Protein AF-A0A963KYI5-F1 (afdb_monomer_lite)

pLDDT: mean 93.57, std 5.9, range [53.78, 98.75]

Foldseek 3Di:
DPDLFAQWDKFKDADPDPVAPQKMKMKIWGFLVCVVQPPPDPLLVQLVVVQFWDDDLVDIRWSGDCCVRRPQRGQDAPDKHWTWMKIFMAHNLLDTDDIAIDTDIDHHHADADLVQLLCVVVVNHPRDPCVGRVRLLVSLVSLVSVLVVLQFADFDAFDWRFDADPVRHTPDIGTDDDGSSNSSVVSVQQSSQLVLQCVCVVVVHQAFFFAWDFFDLVLLVVLCVVCVVVVHHDDSDDDANNSNVVSLVPDPDVVVSNVSSVSVVVRTGDTDTDSDQPAHRRSSGRTGFRQRGVRTGVSNSVSSVSSD

Secondary structure (DSSP, 8-state):
-------EEEEEEE---TTSTT-EEEEEEEE-HHHHS-TTSHHHHHHHHH-B-EE-SS-EE-SS-HIIIIIISS--BTSEEEEEEEEEEE-TT--EEEEEEEEEEEEBS----HHHHHHHHHTS--SS-HHHHHHHHHHHHHHHHHHHHHT--------EEEEEPTTSSEEEEEEPP--HHHHHHHHHHHHHHHHHHHHHHHTT----EEEBPPPPHHHHHHHHHHHHHTT----SS---HHHHHHHHHH--SHHHHHHHHHHHHHHSPPPEEESS---BTTTTBS-----S-TTTBHHHHHHHHHH-

Radius of gyration: 20.66 Å; chains: 1; bounding box: 52×46×51 Å

Structure (mmCIF, N/CA/C/O backbone):
data_AF-A0A963KYI5-F1
#
_entry.id   AF-A0A963KYI5-F1
#
loop_
_atom_site.group_PDB
_atom_site.id
_atom_site.type_symbol
_atom_site.label_atom_id
_atom_site.label_alt_id
_atom_site.label_comp_id
_atom_site.label_asym_id
_atom_site.label_entity_id
_atom_site.label_seq_id
_atom_site.pdbx_PDB_ins_code
_atom_site.Cartn_x
_atom_site.Cartn_y
_atom_site.Cartn_z
_atom_site.occupancy
_atom_site.B_iso_or_equiv
_atom_site.auth_seq_id
_atom_site.auth_comp_id
_atom_site.auth_asym_id
_atom_site.auth_atom_id
_atom_site.pdbx_PDB_model_num
ATOM 1 N N . ALA A 1 1 ? 15.581 1.948 6.543 1.00 53.78 1 ALA A N 1
ATOM 2 C CA . ALA A 1 1 ? 16.662 2.064 5.534 1.00 53.78 1 ALA A CA 1
ATOM 3 C C . ALA A 1 1 ? 17.053 0.712 4.908 1.00 53.78 1 ALA A C 1
ATOM 5 O O . ALA A 1 1 ? 17.746 0.701 3.890 1.00 53.78 1 ALA A O 1
ATOM 6 N N . ASP A 1 2 ? 16.575 -0.409 5.463 1.00 60.16 2 ASP A N 1
ATOM 7 C CA . ASP A 1 2 ? 17.081 -1.763 5.173 1.00 60.16 2 ASP A CA 1
ATOM 8 C C . ASP A 1 2 ? 16.472 -2.439 3.937 1.00 60.16 2 ASP A C 1
ATOM 10 O O . ASP A 1 2 ? 16.959 -3.480 3.499 1.00 60.16 2 ASP A O 1
ATOM 14 N N . ALA A 1 3 ? 15.438 -1.839 3.339 1.00 69.69 3 ALA A N 1
ATOM 15 C CA . ALA A 1 3 ? 14.838 -2.342 2.106 1.00 69.69 3 ALA A CA 1
ATOM 16 C C . ALA A 1 3 ? 15.837 -2.269 0.937 1.00 69.69 3 ALA A C 1
ATOM 18 O O . ALA A 1 3 ? 16.455 -1.222 0.691 1.00 69.69 3 ALA A O 1
ATOM 19 N N . ARG A 1 4 ? 15.969 -3.389 0.215 1.00 75.81 4 ARG A N 1
ATOM 20 C CA . ARG A 1 4 ? 16.811 -3.541 -0.990 1.00 75.81 4 ARG A CA 1
ATOM 21 C C . ARG A 1 4 ? 15.979 -3.780 -2.261 1.00 75.81 4 ARG A C 1
ATOM 23 O O . ARG A 1 4 ? 16.471 -3.587 -3.373 1.00 75.81 4 ARG A O 1
ATOM 30 N N . ASP A 1 5 ? 14.719 -4.154 -2.084 1.00 83.50 5 ASP A N 1
ATOM 31 C CA . ASP A 1 5 ? 13.695 -4.433 -3.081 1.00 83.50 5 ASP A CA 1
ATOM 32 C C . ASP A 1 5 ? 12.703 -3.260 -3.177 1.00 83.50 5 ASP A C 1
ATOM 34 O O . ASP A 1 5 ? 11.756 -3.152 -2.402 1.00 83.50 5 ASP A O 1
ATOM 38 N N . PHE A 1 6 ? 12.924 -2.350 -4.130 1.00 91.25 6 PHE A N 1
ATOM 39 C CA . PHE A 1 6 ? 12.023 -1.217 -4.370 1.00 91.25 6 PHE A CA 1
ATOM 40 C C . PHE A 1 6 ? 10.976 -1.607 -5.418 1.00 91.25 6 PHE A C 1
ATOM 42 O O . PHE A 1 6 ? 11.249 -1.552 -6.619 1.00 91.25 6 PHE A O 1
ATOM 49 N N . ASP A 1 7 ? 9.802 -2.041 -4.949 1.00 93.69 7 ASP A N 1
ATOM 50 C CA . ASP A 1 7 ? 8.646 -2.404 -5.784 1.00 93.69 7 ASP A CA 1
ATOM 51 C C . ASP A 1 7 ? 8.046 -1.193 -6.508 1.00 93.69 7 ASP A C 1
ATOM 53 O O . ASP A 1 7 ? 7.597 -1.317 -7.648 1.00 93.69 7 ASP A O 1
ATOM 57 N N . ASP A 1 8 ? 7.999 -0.044 -5.836 1.00 96.88 8 ASP A N 1
ATOM 58 C CA . ASP A 1 8 ? 7.210 1.112 -6.239 1.00 96.88 8 ASP A CA 1
ATOM 59 C C . ASP A 1 8 ? 8.018 2.414 -6.289 1.00 96.88 8 ASP A C 1
ATOM 61 O O . ASP A 1 8 ? 8.982 2.628 -5.554 1.00 96.88 8 ASP A O 1
ATOM 65 N N . ALA A 1 9 ? 7.605 3.294 -7.197 1.00 97.75 9 ALA A N 1
ATOM 66 C CA . ALA A 1 9 ? 8.059 4.669 -7.301 1.00 97.75 9 ALA A CA 1
ATOM 67 C C . ALA A 1 9 ? 6.860 5.589 -7.540 1.00 97.75 9 ALA A C 1
ATOM 69 O O . ALA A 1 9 ? 5.908 5.233 -8.245 1.00 97.75 9 ALA A O 1
ATOM 70 N N . VAL A 1 10 ? 6.914 6.788 -6.963 1.00 98.06 10 VAL A N 1
ATOM 71 C CA . VAL A 1 10 ? 5.792 7.728 -6.957 1.00 98.06 10 VAL A CA 1
ATOM 72 C C . VAL A 1 10 ? 6.183 9.090 -7.505 1.00 98.06 10 VAL A C 1
ATOM 74 O O . VAL A 1 10 ? 7.306 9.560 -7.335 1.00 98.06 10 VAL A O 1
ATOM 77 N N . TRP A 1 11 ? 5.223 9.734 -8.156 1.00 97.94 11 TRP A N 1
ATOM 78 C CA . TRP A 1 11 ? 5.317 11.115 -8.608 1.00 97.94 11 TRP A CA 1
ATOM 79 C C . TRP A 1 11 ? 3.926 11.752 -8.591 1.00 97.94 11 TRP A C 1
ATOM 81 O O . TRP A 1 11 ? 2.934 11.074 -8.872 1.00 97.94 11 TRP A O 1
ATOM 91 N N . ALA A 1 12 ? 3.846 13.045 -8.284 1.00 98.00 12 ALA A N 1
ATOM 92 C CA . ALA A 1 12 ? 2.611 13.813 -8.368 1.00 98.00 12 ALA A CA 1
ATOM 93 C C . ALA A 1 12 ? 2.877 15.275 -8.732 1.00 98.00 12 ALA A C 1
ATOM 95 O O . ALA A 1 12 ? 3.970 15.796 -8.521 1.00 98.00 12 ALA A O 1
ATOM 96 N N . GLU A 1 13 ? 1.849 15.940 -9.245 1.00 97.56 13 GLU A N 1
ATOM 97 C CA . GLU A 1 13 ? 1.807 17.383 -9.454 1.00 97.56 13 GLU A CA 1
ATOM 98 C C . GLU A 1 13 ? 0.361 17.896 -9.452 1.00 97.56 13 GLU A C 1
ATOM 100 O O . GLU A 1 13 ? -0.592 17.129 -9.626 1.00 97.56 13 GLU A O 1
ATOM 105 N N . ALA A 1 14 ? 0.192 19.210 -9.312 1.00 97.50 14 ALA A N 1
ATOM 106 C CA . ALA A 1 14 ? -1.096 19.850 -9.551 1.00 97.50 14 ALA A CA 1
ATOM 107 C C . ALA A 1 14 ? -1.519 19.689 -11.021 1.00 97.50 14 ALA A C 1
ATOM 109 O O . ALA A 1 14 ? -0.718 19.880 -11.942 1.00 97.50 14 ALA A O 1
ATOM 110 N N . ASP A 1 15 ? -2.791 19.371 -11.248 1.00 96.94 15 ASP A N 1
ATOM 111 C CA . ASP A 1 15 ? -3.355 19.289 -12.589 1.00 96.94 15 ASP A CA 1
ATOM 112 C C . ASP A 1 15 ? -3.562 20.701 -13.151 1.00 96.94 15 ASP A C 1
ATOM 114 O O . ASP A 1 15 ? -4.301 21.516 -12.601 1.00 96.94 15 ASP A O 1
ATOM 118 N N . ARG A 1 16 ? -2.865 21.002 -14.251 1.00 93.56 16 ARG A N 1
ATOM 119 C CA . ARG A 1 16 ? -2.928 22.304 -14.935 1.00 93.56 16 ARG A CA 1
ATOM 120 C C . ARG A 1 16 ? -3.985 22.345 -16.044 1.00 93.56 16 ARG A C 1
ATOM 122 O O . ARG A 1 16 ? -4.086 23.353 -16.740 1.00 93.56 16 ARG A O 1
ATOM 129 N N . GLY A 1 17 ? -4.724 21.254 -16.254 1.00 91.06 17 GLY A N 1
ATOM 130 C CA . GLY A 1 17 ? -5.814 21.192 -17.222 1.00 91.06 17 GLY A CA 1
ATOM 131 C C . GLY A 1 17 ? -6.990 22.080 -16.812 1.00 91.06 17 GLY A C 1
ATOM 132 O O . GLY A 1 17 ? -7.406 22.085 -15.655 1.00 91.06 17 GLY A O 1
ATOM 133 N N . SER A 1 18 ? -7.562 22.813 -17.769 1.00 92.94 18 SER A N 1
ATOM 134 C CA . SER A 1 18 ? -8.763 23.628 -17.535 1.00 92.94 18 SER A CA 1
ATOM 135 C C . SER A 1 18 ? -10.011 22.792 -17.224 1.00 92.94 18 SER A C 1
ATOM 137 O O . SER A 1 18 ? -10.984 23.321 -16.696 1.00 92.94 18 SER A O 1
ATOM 139 N N . ASP A 1 19 ? -9.978 21.492 -17.525 1.00 95.31 19 ASP A N 1
ATOM 140 C CA . ASP A 1 19 ? -11.029 20.513 -17.248 1.00 95.31 19 ASP A CA 1
ATOM 141 C C . ASP A 1 19 ? -11.005 19.973 -15.805 1.00 95.31 19 ASP A C 1
ATOM 143 O O . ASP A 1 19 ? -11.959 19.315 -15.396 1.00 95.31 19 ASP A O 1
ATOM 147 N N . ASN A 1 20 ? -9.944 20.239 -15.030 1.00 96.50 20 ASN A N 1
ATOM 148 C CA . ASN A 1 20 ? -9.784 19.735 -13.660 1.00 96.50 20 ASN A CA 1
ATOM 149 C C . ASN A 1 20 ? -9.131 20.771 -12.716 1.00 96.50 20 ASN A C 1
ATOM 151 O O . ASN A 1 20 ? -8.044 20.531 -12.178 1.00 96.50 20 ASN A O 1
ATOM 155 N N . PRO A 1 21 ? -9.762 21.942 -12.508 1.00 95.50 21 PRO A N 1
ATOM 156 C CA . PRO A 1 21 ? -9.203 22.996 -11.669 1.00 95.50 21 PRO A CA 1
ATOM 157 C C . PRO A 1 21 ? -9.023 22.527 -10.219 1.00 95.50 21 PRO A C 1
ATOM 159 O O . PRO A 1 21 ? -9.954 22.025 -9.590 1.00 95.50 21 PRO A O 1
ATOM 162 N N . GLY A 1 22 ? -7.815 22.715 -9.683 1.00 95.00 22 GLY A N 1
ATOM 163 C CA . GLY A 1 22 ? -7.466 22.321 -8.313 1.00 95.00 22 GLY A CA 1
ATOM 164 C C . GLY A 1 22 ? -7.279 20.815 -8.108 1.00 95.00 22 GLY A C 1
ATOM 165 O O . GLY A 1 22 ? -7.113 20.384 -6.969 1.00 95.00 22 GLY A O 1
ATOM 166 N N . GLY A 1 23 ? -7.321 20.016 -9.177 1.00 97.75 23 GLY A N 1
ATOM 167 C CA . GLY A 1 23 ? -7.037 18.588 -9.123 1.00 97.75 23 GLY A CA 1
ATOM 168 C C . GLY A 1 23 ? -5.544 18.263 -9.163 1.00 97.75 23 GLY A C 1
ATOM 169 O O . GLY A 1 23 ? -4.683 19.143 -9.164 1.00 97.75 23 GLY A O 1
ATOM 170 N N . PHE A 1 24 ? -5.237 16.969 -9.225 1.00 98.62 24 PHE A N 1
ATOM 171 C CA . PHE A 1 24 ? -3.868 16.450 -9.219 1.00 98.62 24 PHE A CA 1
ATOM 172 C C . PHE A 1 24 ? -3.666 15.378 -10.283 1.00 98.62 24 PHE A C 1
ATOM 174 O O . PHE A 1 24 ? -4.569 14.588 -10.571 1.00 98.62 24 PHE A O 1
ATOM 181 N N . ARG A 1 25 ? -2.444 15.301 -10.811 1.00 98.38 25 ARG A N 1
ATOM 182 C CA . ARG A 1 25 ? -1.950 14.164 -11.593 1.00 98.38 25 ARG A CA 1
ATOM 183 C C . ARG A 1 25 ? -0.956 13.389 -10.747 1.00 98.38 25 ARG A C 1
ATOM 185 O O . ARG A 1 25 ? -0.128 13.990 -10.072 1.00 98.38 25 ARG A O 1
ATOM 192 N N . ALA A 1 26 ? -1.022 12.067 -10.802 1.00 98.56 26 ALA A N 1
ATOM 193 C CA . ALA A 1 26 ? -0.059 11.210 -10.131 1.00 98.56 26 ALA A CA 1
ATOM 194 C C . ALA A 1 26 ? 0.313 10.009 -10.989 1.00 98.56 26 ALA A C 1
ATOM 196 O O . ALA A 1 26 ? -0.475 9.538 -11.813 1.00 98.56 26 ALA A O 1
ATOM 197 N N . ILE A 1 27 ? 1.512 9.495 -10.756 1.00 98.56 27 ILE A N 1
ATOM 198 C CA . ILE A 1 27 ? 1.999 8.257 -11.345 1.00 98.56 27 ILE A CA 1
ATOM 199 C C . ILE A 1 27 ? 2.494 7.371 -10.210 1.00 98.56 27 ILE A C 1
ATOM 201 O O . ILE A 1 27 ? 3.292 7.796 -9.376 1.00 98.56 27 ILE A O 1
ATOM 205 N N . VAL A 1 28 ? 2.018 6.130 -10.206 1.00 98.69 28 VAL A N 1
ATOM 206 C CA . VAL A 1 28 ? 2.593 5.037 -9.421 1.00 98.69 28 VAL A CA 1
ATOM 207 C C . VAL A 1 28 ? 3.214 4.059 -10.407 1.00 98.69 28 VAL A C 1
ATOM 209 O O . VAL A 1 28 ? 2.495 3.437 -11.189 1.00 98.69 28 VAL A O 1
ATOM 212 N N . ALA A 1 29 ? 4.538 3.959 -10.413 1.00 98.50 29 ALA A N 1
ATOM 213 C CA . ALA A 1 29 ? 5.279 3.031 -11.255 1.00 98.50 29 ALA A CA 1
ATOM 214 C C . ALA A 1 29 ? 5.708 1.820 -10.432 1.00 98.50 29 ALA A C 1
ATOM 216 O O . ALA A 1 29 ? 6.341 1.982 -9.395 1.00 98.50 29 ALA A O 1
ATOM 217 N N . ILE A 1 30 ? 5.344 0.623 -10.889 1.00 98.56 30 ILE A N 1
ATOM 218 C CA . ILE A 1 30 ? 5.627 -0.635 -10.194 1.00 98.56 30 ILE A CA 1
ATOM 219 C C . ILE A 1 30 ? 6.590 -1.476 -11.023 1.00 98.56 30 ILE A C 1
ATOM 221 O O . ILE A 1 30 ? 6.416 -1.577 -12.239 1.00 98.56 30 ILE A O 1
ATOM 225 N N . ALA A 1 31 ? 7.569 -2.102 -10.372 1.00 97.94 31 ALA A N 1
ATOM 226 C CA . ALA A 1 31 ? 8.512 -3.035 -10.975 1.00 97.94 31 ALA A CA 1
ATOM 227 C C . ALA A 1 31 ? 7.809 -4.062 -11.878 1.00 97.94 31 ALA A C 1
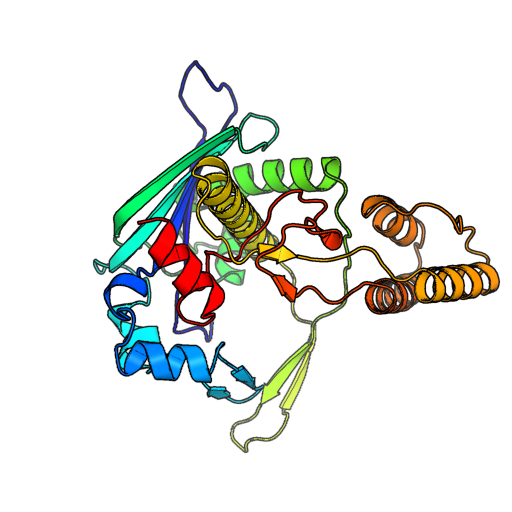ATOM 229 O O . ALA A 1 31 ? 6.863 -4.738 -11.468 1.00 97.94 31 ALA A O 1
ATOM 230 N N . ASP A 1 32 ? 8.278 -4.205 -13.117 1.00 97.00 32 ASP A N 1
ATOM 231 C CA . ASP A 1 32 ? 7.660 -5.092 -14.102 1.00 97.00 32 ASP A CA 1
ATOM 232 C C . ASP A 1 32 ? 8.124 -6.547 -13.945 1.00 97.00 32 ASP A C 1
ATOM 234 O O . ASP A 1 32 ? 8.792 -7.133 -14.799 1.00 97.00 32 ASP A O 1
ATOM 238 N N . VAL A 1 33 ? 7.753 -7.165 -12.827 1.00 97.31 33 VAL A N 1
ATOM 239 C CA . VAL A 1 33 ? 8.117 -8.556 -12.520 1.00 97.31 33 VAL A CA 1
ATOM 240 C C . VAL A 1 33 ? 7.539 -9.526 -13.554 1.00 97.31 33 VAL A C 1
ATOM 242 O O . VAL A 1 33 ? 8.187 -10.512 -13.905 1.00 97.31 33 VAL A O 1
ATOM 245 N N . ALA A 1 34 ? 6.359 -9.231 -14.113 1.00 95.94 34 ALA A N 1
ATOM 246 C CA . ALA A 1 34 ? 5.732 -10.042 -15.158 1.00 95.94 34 ALA A CA 1
ATOM 247 C C . ALA A 1 34 ? 6.549 -10.091 -16.463 1.00 95.94 34 ALA A C 1
ATOM 249 O O . ALA A 1 34 ? 6.336 -10.986 -17.287 1.00 95.94 34 ALA A O 1
ATOM 250 N N . HIS A 1 35 ? 7.479 -9.153 -16.678 1.00 94.62 35 HIS A N 1
ATOM 251 C CA . HIS A 1 35 ? 8.435 -9.223 -17.782 1.00 94.62 35 HIS A CA 1
ATOM 252 C C . HIS A 1 35 ? 9.442 -10.366 -17.602 1.00 94.62 35 HIS A C 1
ATOM 254 O O . HIS A 1 35 ? 9.741 -11.074 -18.567 1.00 94.62 35 HIS A O 1
ATOM 260 N N . TYR A 1 36 ? 9.932 -10.560 -16.378 1.00 95.25 36 TYR A N 1
ATOM 261 C CA . TYR A 1 36 ? 10.977 -11.532 -16.054 1.00 95.25 36 TYR A CA 1
ATOM 262 C C . TYR A 1 36 ? 10.406 -12.902 -15.655 1.00 95.25 36 TYR A C 1
ATOM 264 O O . TYR A 1 36 ? 10.948 -13.939 -16.028 1.00 95.25 36 TYR A O 1
ATOM 272 N N . VAL A 1 37 ? 9.278 -12.923 -14.940 1.00 97.56 37 VAL A N 1
ATOM 273 C CA . VAL A 1 37 ? 8.636 -14.138 -14.416 1.00 97.56 37 VAL A CA 1
ATOM 274 C C . VAL A 1 37 ? 7.444 -14.516 -15.294 1.00 97.56 37 VAL A C 1
ATOM 276 O O . VAL A 1 37 ? 6.288 -14.160 -15.027 1.00 97.56 37 VAL A O 1
ATOM 279 N N . ARG A 1 38 ? 7.727 -15.234 -16.387 1.00 96.94 38 ARG A N 1
ATOM 280 C CA . ARG A 1 38 ? 6.714 -15.648 -17.374 1.00 96.94 38 ARG A CA 1
ATOM 281 C C . ARG A 1 38 ? 5.892 -16.853 -16.896 1.00 96.94 38 ARG A C 1
ATOM 283 O O . ARG A 1 38 ? 6.473 -17.738 -16.261 1.00 96.94 38 ARG A O 1
ATOM 290 N N . PRO A 1 39 ? 4.584 -16.920 -17.219 1.00 97.12 39 PRO A N 1
ATOM 291 C CA . PRO A 1 39 ? 3.728 -18.046 -16.848 1.00 97.12 39 PRO A CA 1
ATOM 292 C C . PRO A 1 39 ? 4.332 -19.401 -17.231 1.00 97.12 39 PRO A C 1
ATOM 294 O O . PRO A 1 39 ? 4.847 -19.563 -18.336 1.00 97.12 39 PRO A O 1
ATOM 297 N N . GLY A 1 40 ? 4.286 -20.367 -16.316 1.00 97.38 40 GLY A N 1
ATOM 298 C CA . GLY A 1 40 ? 4.792 -21.723 -16.525 1.00 97.38 40 GLY A CA 1
ATOM 299 C C . GLY A 1 40 ? 6.320 -21.865 -16.506 1.00 97.38 40 GLY A C 1
ATOM 300 O O . GLY A 1 40 ? 6.818 -22.979 -16.655 1.00 97.38 40 GLY A O 1
ATOM 301 N N . SER A 1 41 ? 7.085 -20.786 -16.309 1.00 98.31 41 SER A N 1
ATOM 302 C CA . SER A 1 41 ? 8.540 -20.868 -16.112 1.00 98.31 41 SER A CA 1
ATOM 303 C C . SER A 1 41 ? 8.900 -21.480 -14.750 1.00 98.31 41 SER A C 1
ATOM 305 O O . SER A 1 41 ? 8.056 -21.592 -13.862 1.00 98.31 41 SER A O 1
ATOM 307 N N . ALA A 1 42 ? 10.166 -21.868 -14.559 1.00 98.25 42 ALA A N 1
ATOM 308 C CA . ALA A 1 42 ? 10.638 -22.341 -13.253 1.00 98.25 42 ALA A CA 1
ATOM 309 C C . ALA A 1 42 ? 10.476 -21.267 -12.163 1.00 98.25 42 ALA A C 1
ATOM 311 O O . ALA A 1 42 ? 10.007 -21.576 -11.073 1.00 98.25 42 ALA A O 1
ATOM 312 N N . LEU A 1 43 ? 10.775 -20.005 -12.497 1.00 98.12 43 LEU A N 1
ATOM 313 C CA . LEU A 1 43 ? 10.577 -18.865 -11.599 1.00 98.12 43 LEU A CA 1
ATOM 314 C C . LEU A 1 43 ? 9.105 -18.687 -11.213 1.00 98.12 43 LEU A C 1
ATOM 316 O O . LEU A 1 43 ? 8.809 -18.397 -10.062 1.00 98.12 43 LEU A O 1
ATOM 320 N N . ASP A 1 44 ? 8.181 -18.865 -12.159 1.00 98.56 44 ASP A N 1
ATOM 321 C CA . ASP A 1 44 ? 6.746 -18.731 -11.894 1.00 98.56 44 ASP A CA 1
ATOM 322 C C . ASP A 1 44 ? 6.211 -19.837 -10.984 1.00 98.56 44 ASP A C 1
ATOM 324 O O . ASP A 1 44 ? 5.453 -19.543 -10.066 1.00 98.56 44 ASP A O 1
ATOM 328 N N . ARG A 1 45 ? 6.626 -21.089 -11.210 1.00 98.50 45 ARG A N 1
ATOM 329 C CA . ARG A 1 45 ? 6.229 -22.214 -10.351 1.00 98.50 45 ARG A CA 1
ATOM 330 C C . ARG A 1 45 ? 6.720 -22.028 -8.918 1.00 98.50 45 ARG A C 1
ATOM 332 O O . ARG A 1 45 ? 5.926 -22.183 -7.999 1.00 98.50 45 ARG A O 1
ATOM 339 N N . GLU A 1 46 ? 7.978 -21.629 -8.745 1.00 98.31 46 GLU A N 1
ATOM 340 C CA . GLU A 1 46 ? 8.548 -21.351 -7.422 1.00 98.31 46 GLU A CA 1
ATOM 341 C C . GLU A 1 46 ? 7.846 -20.165 -6.739 1.00 98.31 46 GLU A C 1
ATOM 343 O O . GLU A 1 46 ? 7.497 -20.230 -5.561 1.00 98.31 46 GLU A O 1
ATOM 348 N N . ALA A 1 47 ? 7.585 -19.081 -7.478 1.00 98.31 47 ALA A N 1
ATOM 349 C CA . ALA A 1 47 ? 6.884 -17.915 -6.943 1.00 98.31 47 ALA A CA 1
ATOM 350 C C . ALA A 1 47 ? 5.440 -18.249 -6.533 1.00 98.31 47 ALA A C 1
ATOM 352 O O . ALA A 1 47 ? 4.959 -17.738 -5.521 1.00 98.31 47 ALA A O 1
ATOM 353 N N . LEU A 1 48 ? 4.760 -19.113 -7.295 1.00 98.00 48 LEU A N 1
ATOM 354 C CA . LEU A 1 48 ? 3.429 -19.625 -6.969 1.00 98.00 48 LEU A CA 1
ATOM 355 C C . LEU A 1 48 ? 3.458 -20.487 -5.703 1.00 98.00 48 LEU A C 1
ATOM 357 O O . LEU A 1 48 ? 2.601 -20.313 -4.841 1.00 98.00 48 LEU A O 1
ATOM 361 N N . GLU A 1 49 ? 4.434 -21.392 -5.590 1.00 98.12 49 GLU A N 1
ATOM 362 C CA . GLU A 1 49 ? 4.594 -22.281 -4.436 1.00 98.12 49 GLU A CA 1
ATOM 363 C C . GLU A 1 49 ? 4.853 -21.494 -3.144 1.00 98.12 49 GLU A C 1
ATOM 365 O O . GLU A 1 49 ? 4.219 -21.756 -2.122 1.00 98.12 49 GLU A O 1
ATOM 370 N N . ARG A 1 50 ? 5.714 -20.468 -3.196 1.00 98.00 50 ARG A N 1
ATOM 371 C CA . ARG A 1 50 ? 5.969 -19.572 -2.053 1.00 98.00 50 ARG A CA 1
ATOM 372 C C . ARG A 1 50 ? 4.793 -18.643 -1.757 1.00 98.00 50 ARG A C 1
ATOM 374 O O . ARG A 1 50 ? 4.513 -18.334 -0.600 1.00 98.00 50 ARG A O 1
ATOM 381 N N . GLY A 1 51 ? 4.138 -18.136 -2.799 1.00 97.75 51 GLY A N 1
ATOM 382 C CA . GLY A 1 51 ? 3.020 -17.195 -2.736 1.00 97.75 51 GLY A CA 1
ATOM 383 C C . GLY A 1 51 ? 3.393 -15.769 -2.304 1.00 97.75 51 GLY A C 1
ATOM 384 O O . GLY A 1 51 ? 2.909 -14.811 -2.907 1.00 97.75 51 GLY A O 1
ATOM 385 N N . ASN A 1 52 ? 4.223 -15.592 -1.269 1.00 97.38 52 ASN A N 1
ATOM 386 C CA . ASN A 1 52 ? 4.696 -14.290 -0.784 1.00 97.38 52 ASN A CA 1
ATOM 387 C C . ASN A 1 52 ? 6.124 -14.386 -0.223 1.00 97.38 52 ASN A C 1
ATOM 389 O O . ASN A 1 52 ? 6.568 -15.462 0.174 1.00 97.38 52 ASN A O 1
ATOM 393 N N . SER A 1 53 ? 6.817 -13.250 -0.123 1.00 96.44 53 SER A N 1
ATOM 394 C CA . SER A 1 53 ? 8.027 -13.154 0.703 1.00 96.44 53 SER A CA 1
ATOM 395 C C . SER A 1 53 ? 7.652 -13.236 2.186 1.00 96.44 53 SER A C 1
ATOM 397 O O . SER A 1 53 ? 6.647 -12.658 2.609 1.00 96.44 53 SER A O 1
ATOM 399 N N . VAL A 1 54 ? 8.475 -13.912 2.987 1.00 95.81 54 VAL A N 1
ATOM 400 C CA . VAL A 1 54 ? 8.295 -14.048 4.440 1.00 95.81 54 VAL A CA 1
ATOM 401 C C . VAL A 1 54 ? 9.355 -13.214 5.155 1.00 95.81 54 VAL A C 1
ATOM 403 O O . VAL A 1 54 ? 10.549 -13.428 4.959 1.00 95.81 54 VAL A O 1
ATOM 406 N N . TYR A 1 55 ? 8.917 -12.265 5.980 1.00 90.81 55 TYR A N 1
ATOM 407 C CA . TYR A 1 55 ? 9.789 -11.346 6.715 1.00 90.81 55 TYR A CA 1
ATOM 408 C C . TYR A 1 55 ? 9.886 -11.794 8.177 1.00 90.81 55 TYR A C 1
ATOM 410 O O . TYR A 1 55 ? 8.912 -11.695 8.923 1.00 90.81 55 TYR A O 1
ATOM 418 N N . PHE A 1 56 ? 11.051 -12.304 8.570 1.00 89.81 56 PHE A N 1
ATOM 419 C CA . PHE A 1 56 ? 11.409 -12.564 9.964 1.00 89.81 56 PHE A CA 1
ATOM 420 C C . PHE A 1 56 ? 12.119 -11.339 10.561 1.00 89.81 56 PHE A C 1
ATOM 422 O O . PHE A 1 56 ? 12.592 -10.490 9.804 1.00 89.81 56 PHE A O 1
ATOM 429 N N . PRO A 1 57 ? 12.229 -11.235 11.900 1.00 85.56 57 PRO A N 1
ATOM 430 C CA . PRO A 1 57 ? 12.974 -10.147 12.535 1.00 85.56 57 PRO A CA 1
ATOM 431 C C . PRO A 1 57 ? 14.434 -10.026 12.070 1.00 85.56 57 PRO A C 1
ATOM 433 O O . PRO A 1 57 ? 14.948 -8.919 11.982 1.00 85.56 57 PRO A O 1
ATOM 436 N N . ASP A 1 58 ? 15.090 -11.148 11.759 1.00 84.25 58 ASP A N 1
ATOM 437 C CA . ASP A 1 58 ? 16.518 -11.221 11.424 1.00 84.25 58 ASP A CA 1
ATOM 438 C C . ASP A 1 58 ? 16.808 -11.448 9.929 1.00 84.25 58 ASP A C 1
ATOM 440 O O . ASP A 1 58 ? 17.941 -11.267 9.484 1.00 84.25 58 ASP A O 1
ATOM 44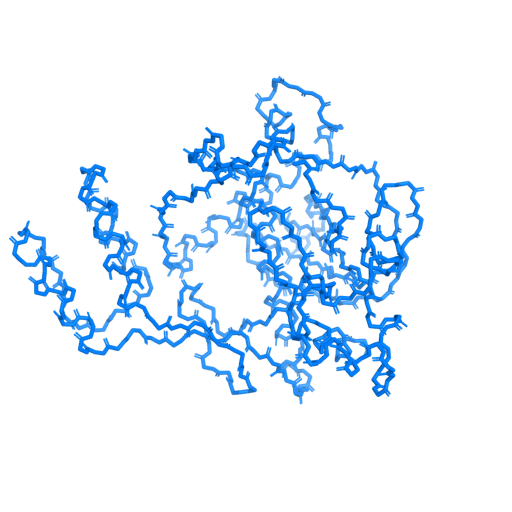4 N N . ARG A 1 59 ? 15.820 -11.886 9.136 1.00 87.25 59 ARG A N 1
ATOM 445 C CA . ARG A 1 59 ? 16.026 -12.256 7.726 1.00 87.25 59 ARG A CA 1
ATOM 446 C C . ARG A 1 59 ? 14.753 -12.172 6.891 1.00 87.25 59 ARG A C 1
ATOM 448 O O . ARG A 1 59 ? 13.639 -12.211 7.404 1.00 87.25 59 ARG A O 1
ATOM 455 N N . VAL A 1 60 ? 14.920 -12.186 5.572 1.00 90.69 60 VAL A N 1
ATOM 456 C CA . VAL A 1 60 ? 13.815 -12.305 4.612 1.00 90.69 60 VAL A CA 1
ATOM 457 C C . VAL A 1 60 ? 13.972 -13.600 3.824 1.00 90.69 60 VAL A C 1
ATOM 459 O O . VAL A 1 60 ? 15.057 -13.899 3.334 1.00 90.69 60 VAL A O 1
ATOM 462 N N . LEU A 1 61 ? 12.891 -14.367 3.688 1.00 94.38 61 LEU A N 1
ATOM 463 C CA . LEU A 1 61 ? 12.786 -15.444 2.704 1.00 94.38 61 LEU A CA 1
ATOM 464 C C . LEU A 1 61 ? 12.023 -14.894 1.494 1.00 94.38 61 LEU A C 1
ATOM 466 O O . LEU A 1 61 ? 10.795 -14.778 1.557 1.00 94.38 61 LEU A O 1
ATOM 470 N N . PRO A 1 62 ? 12.710 -14.491 0.414 1.00 95.62 62 PRO A N 1
ATOM 471 C CA . PRO A 1 62 ? 12.060 -13.782 -0.675 1.00 95.62 62 PRO A CA 1
ATOM 472 C C . PRO A 1 62 ? 11.238 -14.736 -1.552 1.00 95.62 62 PRO A C 1
ATOM 474 O O . PRO A 1 62 ? 11.591 -15.904 -1.733 1.00 95.62 62 PRO A O 1
ATOM 477 N N . MET A 1 63 ? 10.143 -14.236 -2.127 1.00 97.62 63 MET A N 1
ATOM 478 C CA . MET A 1 63 ? 9.344 -14.974 -3.114 1.00 97.62 63 MET A CA 1
ATOM 479 C C . MET A 1 63 ? 10.138 -15.249 -4.397 1.00 97.62 63 MET A C 1
ATOM 481 O O . MET A 1 63 ? 9.957 -16.280 -5.038 1.00 97.62 63 MET A O 1
ATOM 485 N N . LEU A 1 64 ? 11.007 -14.313 -4.775 1.00 97.44 64 LEU A N 1
ATOM 486 C CA . LEU A 1 64 ? 11.836 -14.366 -5.975 1.00 97.44 64 LEU A CA 1
ATOM 487 C C . LEU A 1 64 ? 13.320 -14.413 -5.591 1.00 97.44 64 LEU A C 1
ATOM 489 O O . LEU A 1 64 ? 13.685 -13.920 -4.527 1.00 97.44 64 LEU A O 1
ATOM 493 N N . PRO A 1 65 ? 14.202 -14.957 -6.447 1.00 96.19 65 PRO A N 1
ATOM 494 C CA . PRO A 1 65 ? 15.640 -14.904 -6.205 1.00 96.19 65 PRO A CA 1
ATOM 495 C C . PRO A 1 65 ? 16.145 -13.464 -6.055 1.00 96.19 65 PRO A C 1
ATOM 497 O O . PRO A 1 65 ? 15.711 -12.578 -6.792 1.00 96.19 65 PRO A O 1
ATOM 500 N N . GLU A 1 66 ? 17.124 -13.244 -5.174 1.00 93.12 66 GLU A N 1
ATOM 501 C CA . GLU A 1 66 ? 17.660 -11.904 -4.876 1.00 93.12 66 GLU A CA 1
ATOM 502 C C . GLU A 1 66 ? 18.226 -11.185 -6.105 1.00 93.12 66 GLU A C 1
ATOM 504 O O . GLU A 1 66 ? 18.039 -9.981 -6.265 1.00 93.12 66 GLU A O 1
ATOM 509 N N . ALA A 1 67 ? 18.846 -11.930 -7.025 1.00 93.75 67 ALA A N 1
ATOM 510 C CA . ALA A 1 67 ? 19.334 -11.396 -8.297 1.00 93.75 67 ALA A CA 1
ATOM 511 C C . ALA A 1 67 ? 18.214 -10.792 -9.167 1.00 93.75 67 ALA A C 1
ATOM 513 O O . ALA A 1 67 ? 18.476 -9.970 -10.041 1.00 93.75 67 ALA A O 1
ATOM 514 N N . LEU A 1 68 ? 16.959 -11.185 -8.938 1.00 93.31 68 LEU A N 1
ATOM 515 C CA . LEU A 1 68 ? 15.801 -10.593 -9.590 1.00 93.31 68 LEU A CA 1
ATOM 516 C C . LEU A 1 68 ? 15.168 -9.508 -8.712 1.00 93.31 68 LEU A C 1
ATOM 518 O O . LEU A 1 68 ? 14.982 -8.390 -9.189 1.00 93.31 68 LEU A O 1
ATOM 522 N N . SER A 1 69 ? 14.869 -9.812 -7.444 1.00 91.88 69 SER A N 1
ATOM 523 C CA . SER A 1 69 ? 14.166 -8.891 -6.538 1.00 91.88 69 SER A CA 1
ATOM 524 C C . SER A 1 69 ? 14.973 -7.633 -6.219 1.00 91.88 69 SER A C 1
ATOM 526 O O . SER A 1 69 ? 14.428 -6.536 -6.282 1.00 91.88 69 SER A O 1
ATOM 528 N N . ASN A 1 70 ? 16.267 -7.775 -5.923 1.00 89.56 70 ASN A N 1
ATOM 529 C CA . ASN A 1 70 ? 17.109 -6.691 -5.407 1.00 89.56 70 ASN A CA 1
ATOM 530 C C . ASN A 1 70 ? 17.842 -5.940 -6.525 1.00 89.56 70 ASN A C 1
ATOM 532 O O . ASN A 1 70 ? 18.292 -4.817 -6.310 1.00 89.56 70 ASN A O 1
ATOM 536 N N . GLU A 1 71 ? 17.956 -6.532 -7.717 1.00 89.69 71 GLU A N 1
ATOM 537 C CA . GLU A 1 71 ? 18.745 -5.973 -8.821 1.00 89.69 71 GLU A CA 1
ATOM 538 C C . GLU A 1 71 ? 17.891 -5.573 -10.027 1.00 89.69 71 GLU A C 1
ATOM 540 O O . GLU A 1 71 ? 17.720 -4.378 -10.290 1.00 89.69 71 GLU A O 1
ATOM 545 N N . LEU A 1 72 ? 17.372 -6.555 -10.772 1.00 91.06 72 LEU A N 1
ATOM 546 C CA . LEU A 1 72 ? 16.723 -6.323 -12.067 1.00 91.06 72 LEU A CA 1
ATOM 547 C C . LEU A 1 72 ? 15.331 -5.694 -11.940 1.00 91.06 72 LEU A C 1
ATOM 549 O O . LEU A 1 72 ? 15.002 -4.798 -12.713 1.00 91.06 72 LEU A O 1
ATOM 553 N N . CYS A 1 73 ? 14.528 -6.144 -10.972 1.00 93.56 73 CYS A N 1
ATOM 554 C CA . CYS A 1 73 ? 13.189 -5.603 -10.730 1.00 93.56 73 CYS A CA 1
ATOM 555 C C . CYS A 1 73 ? 13.215 -4.351 -9.846 1.00 93.56 73 CYS A C 1
ATOM 557 O O . CYS A 1 73 ? 12.379 -3.473 -10.030 1.00 93.56 73 CYS A O 1
ATOM 559 N N . SER A 1 74 ? 14.163 -4.260 -8.908 1.00 94.50 74 SER A N 1
ATOM 560 C CA . SER A 1 74 ? 14.262 -3.134 -7.972 1.00 94.50 74 SER A CA 1
ATOM 561 C C . SER A 1 74 ? 14.430 -1.805 -8.720 1.00 94.50 74 SER A C 1
ATOM 563 O O . SER A 1 74 ? 15.354 -1.648 -9.529 1.00 94.50 74 SER A O 1
ATOM 565 N N . LEU A 1 75 ? 13.548 -0.840 -8.439 1.00 96.25 75 LEU A N 1
ATOM 566 C CA . LEU A 1 75 ? 13.508 0.493 -9.055 1.00 96.25 75 LEU A CA 1
ATOM 567 C C . LEU A 1 75 ? 14.615 1.420 -8.514 1.00 96.25 75 LEU A C 1
ATOM 569 O O . LEU A 1 75 ? 14.357 2.451 -7.891 1.00 96.25 75 LEU A O 1
ATOM 573 N N . LYS A 1 76 ? 15.875 1.031 -8.738 1.00 93.81 76 LYS A N 1
ATOM 574 C CA . LYS A 1 76 ? 17.070 1.750 -8.271 1.00 93.81 76 LYS A CA 1
ATOM 575 C C . LYS A 1 76 ? 17.186 3.162 -8.878 1.00 93.81 76 LYS A C 1
ATOM 577 O O . LYS A 1 76 ? 16.753 3.377 -10.014 1.00 93.81 76 LYS A O 1
ATOM 582 N N . PRO A 1 77 ? 17.781 4.120 -8.142 1.00 93.31 77 PRO A N 1
ATOM 583 C CA . PRO A 1 77 ? 18.015 5.467 -8.650 1.00 93.31 77 PRO A CA 1
ATOM 584 C C . PRO A 1 77 ? 18.985 5.452 -9.833 1.00 93.31 77 PRO A C 1
ATOM 586 O O . PRO A 1 77 ? 19.879 4.610 -9.900 1.00 93.31 77 PRO A O 1
ATOM 589 N N . ASP A 1 78 ? 18.783 6.387 -10.757 1.00 93.31 78 ASP A N 1
ATOM 590 C CA . ASP A 1 78 ? 19.654 6.708 -11.889 1.00 93.31 78 ASP A CA 1
ATOM 591 C C . ASP A 1 78 ? 19.923 5.570 -12.884 1.00 93.31 78 ASP A C 1
ATOM 593 O O . ASP A 1 78 ? 20.757 5.721 -13.775 1.00 93.31 78 ASP A O 1
ATOM 597 N N . VAL A 1 79 ? 19.154 4.479 -12.835 1.00 95.69 79 VAL A N 1
ATOM 598 C CA . VAL A 1 79 ? 19.223 3.394 -13.823 1.00 95.69 79 VAL A CA 1
ATOM 599 C C . VAL A 1 79 ? 17.852 3.128 -14.436 1.00 95.69 79 VAL A C 1
ATOM 601 O O . VAL A 1 79 ? 16.830 3.156 -13.752 1.00 95.69 79 VAL A O 1
ATOM 604 N N . GLU A 1 80 ? 17.834 2.849 -15.737 1.00 97.00 80 GLU A N 1
ATOM 605 C CA . GLU A 1 80 ? 16.623 2.452 -16.449 1.00 97.00 80 GLU A CA 1
ATOM 606 C C . GLU A 1 80 ? 16.076 1.116 -15.930 1.00 97.00 80 GLU A C 1
ATOM 608 O O . GLU A 1 80 ? 16.808 0.134 -15.746 1.00 97.00 80 GLU A O 1
ATOM 613 N N . ARG A 1 81 ? 14.767 1.079 -15.681 1.00 97.00 81 ARG A N 1
ATOM 614 C CA . ARG A 1 81 ? 14.041 -0.085 -15.173 1.00 97.00 81 ARG A CA 1
ATOM 615 C C . ARG A 1 81 ? 12.697 -0.237 -15.859 1.00 97.00 81 ARG A C 1
ATOM 617 O O . ARG A 1 81 ? 11.979 0.740 -16.064 1.00 97.00 81 ARG A O 1
ATOM 624 N N . ALA A 1 82 ? 12.353 -1.480 -16.188 1.00 96.44 82 ALA A N 1
ATOM 625 C CA . ALA A 1 82 ? 11.035 -1.812 -16.704 1.00 96.44 82 ALA A CA 1
ATOM 626 C C . ALA A 1 82 ? 9.988 -1.693 -15.591 1.00 96.44 82 ALA A C 1
ATOM 628 O O . ALA A 1 82 ? 10.151 -2.249 -14.502 1.00 96.44 82 ALA A O 1
ATOM 629 N N . CYS A 1 83 ? 8.902 -0.982 -15.879 1.00 97.94 83 CYS A N 1
ATOM 630 C CA . CYS A 1 83 ? 7.806 -0.777 -14.946 1.00 97.94 83 CYS A CA 1
ATOM 631 C C . CYS A 1 83 ? 6.440 -0.866 -15.633 1.00 97.94 83 CYS A C 1
ATOM 633 O O . CYS A 1 83 ? 6.287 -0.578 -16.827 1.00 97.94 83 CYS A O 1
ATOM 635 N N . ILE A 1 84 ? 5.420 -1.175 -14.839 1.00 98.31 84 ILE A N 1
ATOM 636 C CA . ILE A 1 84 ? 4.024 -0.896 -15.162 1.00 98.31 84 ILE A CA 1
ATOM 637 C C . ILE A 1 84 ? 3.621 0.368 -14.401 1.00 98.31 84 ILE A C 1
ATOM 639 O O . ILE A 1 84 ? 3.539 0.371 -13.174 1.00 98.31 84 ILE A O 1
ATOM 643 N N . ALA A 1 85 ? 3.364 1.447 -15.133 1.00 98.19 85 ALA A N 1
ATOM 644 C CA . ALA A 1 85 ? 2.947 2.728 -14.582 1.00 98.19 85 ALA A CA 1
ATOM 645 C C . ALA A 1 85 ? 1.421 2.875 -14.594 1.00 98.19 85 ALA A C 1
ATOM 647 O O . ALA A 1 85 ? 0.775 2.725 -15.634 1.00 98.19 85 ALA A O 1
ATOM 648 N N . CYS A 1 86 ? 0.858 3.215 -13.438 1.00 98.62 86 CYS A N 1
ATOM 649 C CA . CYS A 1 86 ? -0.521 3.639 -13.253 1.00 98.62 86 CYS A CA 1
ATOM 650 C C . CYS A 1 86 ? -0.573 5.170 -13.231 1.00 98.62 86 CYS A C 1
ATOM 652 O O . CYS A 1 86 ? -0.238 5.802 -12.229 1.00 98.62 86 CYS A O 1
ATOM 654 N N . HIS A 1 87 ? -1.003 5.762 -14.345 1.00 98.56 87 HIS A N 1
ATOM 655 C CA . HIS A 1 87 ? -1.294 7.191 -14.455 1.00 98.56 87 HIS A CA 1
ATOM 656 C C . HIS A 1 87 ? -2.663 7.453 -13.842 1.00 98.56 87 HIS A C 1
ATOM 658 O O . HIS A 1 87 ? -3.612 6.750 -14.183 1.00 98.56 87 HIS A O 1
ATOM 664 N N . MET A 1 88 ? -2.785 8.450 -12.973 1.00 98.69 88 MET A N 1
ATOM 665 C CA . MET A 1 88 ? -4.004 8.764 -12.228 1.00 98.69 88 MET A CA 1
ATOM 666 C C . MET A 1 88 ? -4.286 10.267 -12.251 1.00 98.69 88 MET A C 1
ATOM 668 O O . MET A 1 88 ? -3.361 11.076 -12.173 1.00 98.69 88 MET A O 1
ATOM 672 N N . ARG A 1 89 ? -5.568 10.640 -12.321 1.00 98.62 89 ARG A N 1
ATOM 673 C CA . ARG A 1 89 ? -6.043 12.006 -12.067 1.00 98.62 89 ARG A CA 1
ATOM 674 C C . ARG A 1 89 ? -7.059 12.012 -10.937 1.00 98.62 89 ARG A C 1
ATOM 676 O O . ARG A 1 89 ? -7.986 11.192 -10.914 1.00 98.62 89 ARG A O 1
ATOM 683 N N . PHE A 1 90 ? -6.879 12.967 -10.040 1.00 98.62 90 PHE A N 1
ATOM 684 C CA . PHE A 1 90 ? -7.740 13.214 -8.895 1.00 98.62 90 PHE A CA 1
ATOM 685 C C . PHE A 1 90 ? -8.405 14.576 -9.043 1.00 98.62 90 PHE A C 1
ATOM 687 O O . PHE A 1 90 ? -7.781 15.520 -9.537 1.00 98.62 90 PHE A O 1
ATOM 694 N N . ASP A 1 91 ? -9.672 14.666 -8.646 1.00 98.12 91 ASP A N 1
ATOM 695 C CA . ASP A 1 91 ? -10.368 15.950 -8.557 1.00 98.12 91 ASP A CA 1
ATOM 696 C C . ASP A 1 91 ? -9.855 16.763 -7.353 1.00 98.12 91 ASP A C 1
ATOM 698 O O . ASP A 1 91 ? -9.053 16.275 -6.552 1.00 98.12 91 ASP A O 1
ATOM 702 N N . ALA A 1 92 ? -10.329 18.001 -7.191 1.00 97.19 92 ALA A N 1
ATOM 703 C CA . ALA A 1 92 ? -9.952 18.857 -6.059 1.00 97.19 92 ALA A CA 1
ATOM 704 C C . ALA A 1 92 ? -10.332 18.275 -4.680 1.00 97.19 92 ALA A C 1
ATOM 706 O O . ALA A 1 92 ? -9.807 18.695 -3.649 1.00 97.19 92 ALA A O 1
ATOM 707 N N . GLY A 1 93 ? -11.245 17.299 -4.651 1.00 97.00 93 GLY A N 1
ATOM 708 C CA . GLY A 1 93 ? -11.599 16.546 -3.458 1.00 97.00 93 GLY A CA 1
ATOM 709 C C . GLY A 1 93 ? -10.684 15.348 -3.197 1.00 97.00 93 GLY A C 1
ATOM 710 O O . GLY A 1 93 ? -10.832 14.720 -2.157 1.00 97.00 93 GLY A O 1
ATOM 711 N N . GLY A 1 94 ? -9.761 14.988 -4.086 1.00 97.50 94 GLY A N 1
ATOM 712 C CA . GLY A 1 94 ? -8.957 13.770 -3.953 1.00 97.50 94 GLY A CA 1
ATOM 713 C C . GLY A 1 94 ? -9.683 12.497 -4.400 1.00 97.50 94 GLY A C 1
ATOM 714 O O . GLY A 1 94 ? -9.262 11.393 -4.050 1.00 97.50 94 GLY A O 1
ATOM 715 N N . ASN A 1 95 ? -10.774 12.600 -5.166 1.00 97.69 95 ASN A N 1
ATOM 716 C CA . ASN A 1 95 ? -11.430 11.428 -5.744 1.00 97.69 95 ASN A CA 1
ATOM 717 C C . ASN A 1 95 ? -10.759 11.035 -7.065 1.00 97.69 95 ASN A C 1
ATOM 719 O O . ASN A 1 95 ? -10.628 11.845 -7.982 1.00 97.69 95 ASN A O 1
ATOM 723 N N . LEU A 1 96 ? -10.384 9.760 -7.189 1.00 98.19 96 LEU A N 1
ATOM 724 C CA . LEU A 1 96 ? -9.848 9.191 -8.426 1.00 98.19 96 LEU A CA 1
ATOM 725 C C . LEU A 1 96 ? -10.946 9.078 -9.496 1.00 98.19 96 LEU A C 1
ATOM 727 O O . LEU A 1 96 ? -11.855 8.244 -9.369 1.00 98.19 96 LEU A O 1
ATOM 731 N N . PHE A 1 97 ? -10.824 9.846 -10.581 1.00 97.38 97 PHE A N 1
ATOM 732 C CA . PHE A 1 97 ? -11.815 9.855 -11.666 1.00 97.38 97 PHE A CA 1
ATOM 733 C C . PHE A 1 97 ? -11.279 9.359 -13.014 1.00 97.38 97 PHE A C 1
ATOM 735 O O . PHE A 1 97 ? -12.062 8.844 -13.809 1.00 97.38 97 PHE A O 1
ATOM 742 N N . GLN A 1 98 ? -9.969 9.444 -13.267 1.00 98.00 98 GLN A N 1
ATOM 743 C CA . GLN A 1 98 ? -9.355 8.951 -14.504 1.00 98.00 98 GLN A CA 1
ATOM 744 C C . GLN A 1 98 ? -8.060 8.201 -14.194 1.00 98.00 98 GLN A C 1
ATOM 746 O O . GLN A 1 98 ? -7.274 8.630 -13.353 1.00 98.00 98 GLN A O 1
ATOM 751 N N . TRP A 1 99 ? -7.828 7.084 -14.883 1.00 98.31 99 TRP A N 1
ATOM 752 C CA . TRP A 1 99 ? -6.575 6.344 -14.788 1.00 98.31 99 TRP A CA 1
ATOM 753 C C . TRP A 1 99 ? -6.247 5.604 -16.086 1.00 98.31 99 TRP A C 1
ATOM 755 O O . TRP A 1 99 ? -7.125 5.347 -16.913 1.00 98.31 99 TRP A O 1
ATOM 765 N N . ARG A 1 100 ? -4.973 5.254 -16.267 1.00 97.50 100 ARG A N 1
ATOM 766 C CA . ARG A 1 100 ? -4.488 4.433 -17.383 1.00 97.50 100 ARG A CA 1
ATOM 767 C C . ARG A 1 100 ? -3.236 3.670 -16.972 1.00 97.50 100 ARG A C 1
ATOM 769 O O . ARG A 1 100 ? -2.340 4.243 -16.362 1.00 97.50 100 ARG A O 1
ATOM 776 N N . PHE A 1 101 ? -3.151 2.409 -17.380 1.00 98.12 101 PHE A N 1
ATOM 777 C CA . PHE A 1 101 ? -1.958 1.586 -17.205 1.00 98.12 101 PHE A CA 1
ATOM 778 C C . PHE A 1 101 ? -1.098 1.609 -18.469 1.00 98.12 101 PHE A C 1
ATOM 780 O O . PHE A 1 101 ? -1.621 1.514 -19.580 1.00 98.12 101 PHE A O 1
ATOM 787 N N . THR A 1 102 ? 0.216 1.736 -18.300 1.00 96.88 102 THR A N 1
ATOM 788 C CA . THR A 1 102 ? 1.197 1.640 -19.387 1.00 96.88 102 THR A CA 1
ATOM 789 C C . THR A 1 102 ? 2.409 0.851 -18.946 1.00 96.88 102 THR A C 1
ATOM 791 O O . THR A 1 102 ? 2.966 1.127 -17.887 1.00 96.88 102 THR A O 1
ATOM 794 N N . ARG A 1 103 ? 2.870 -0.060 -19.796 1.00 96.88 103 ARG A N 1
ATOM 795 C CA . ARG A 1 103 ? 4.191 -0.670 -19.668 1.00 96.88 103 ARG A CA 1
ATOM 796 C C . ARG A 1 103 ? 5.242 0.270 -20.259 1.00 96.88 103 ARG A C 1
ATOM 798 O O . ARG A 1 103 ? 5.000 0.849 -21.318 1.00 96.88 103 ARG A O 1
ATOM 805 N N . GLY A 1 104 ? 6.377 0.437 -19.592 1.00 95.69 104 GLY A N 1
ATOM 806 C CA . GLY A 1 104 ? 7.426 1.344 -20.051 1.00 95.69 104 GLY A CA 1
ATOM 807 C C . GLY A 1 104 ? 8.739 1.185 -19.298 1.00 95.69 104 GLY A C 1
ATOM 808 O O . GLY A 1 104 ? 8.886 0.293 -18.465 1.00 95.69 104 GLY A O 1
ATOM 809 N N . ILE A 1 105 ? 9.680 2.069 -19.613 1.00 97.06 105 ILE A N 1
ATOM 810 C CA . ILE A 1 105 ? 10.955 2.211 -18.912 1.00 97.06 105 ILE A CA 1
ATOM 811 C C . ILE A 1 105 ? 10.897 3.492 -18.082 1.00 97.06 105 ILE A C 1
ATOM 813 O O . ILE A 1 105 ? 10.441 4.528 -18.567 1.00 97.06 105 ILE A O 1
ATOM 817 N N . MET A 1 106 ? 11.356 3.417 -16.839 1.00 96.81 106 MET A N 1
ATOM 818 C CA . MET A 1 106 ? 11.523 4.565 -15.957 1.00 96.81 106 MET A CA 1
ATOM 819 C C . MET A 1 106 ? 12.956 4.649 -15.443 1.00 96.81 106 MET A C 1
ATOM 821 O O . MET A 1 106 ? 13.675 3.656 -15.422 1.00 96.81 106 MET A O 1
ATOM 825 N N . GLN A 1 107 ? 13.337 5.827 -14.965 1.00 97.19 107 GLN A N 1
ATOM 826 C CA . GLN A 1 107 ? 14.578 6.049 -14.234 1.00 97.19 107 GLN A CA 1
ATOM 827 C C . GLN A 1 107 ? 14.218 6.814 -12.961 1.00 97.19 107 GLN A C 1
ATOM 829 O O . GLN A 1 107 ? 13.740 7.951 -13.036 1.00 97.19 107 GLN A O 1
ATOM 834 N N . SER A 1 108 ? 14.378 6.180 -11.796 1.00 95.81 108 SER A N 1
ATOM 835 C CA . SER A 1 108 ? 14.130 6.860 -10.522 1.00 95.81 108 SER A CA 1
ATOM 836 C C . SER A 1 108 ? 15.160 7.973 -10.336 1.00 95.81 108 SER A C 1
ATOM 838 O O . SER A 1 108 ? 16.346 7.759 -10.566 1.00 95.81 108 SER A O 1
ATOM 840 N N . ARG A 1 109 ? 14.715 9.169 -9.942 1.00 92.56 109 ARG A N 1
ATOM 841 C CA . ARG A 1 109 ? 15.598 10.335 -9.749 1.00 92.56 109 ARG A CA 1
ATOM 842 C C . ARG A 1 109 ? 16.173 10.440 -8.344 1.00 92.56 109 ARG A C 1
ATOM 844 O O . ARG A 1 109 ? 17.081 11.230 -8.128 1.00 92.56 109 ARG A O 1
ATOM 851 N N . ALA A 1 110 ? 15.621 9.695 -7.393 1.00 90.75 110 ALA A N 1
ATOM 852 C CA . ALA A 1 110 ? 16.101 9.681 -6.024 1.00 90.75 110 ALA A CA 1
ATOM 853 C C . ALA A 1 110 ? 15.645 8.407 -5.313 1.00 90.75 110 ALA A C 1
ATOM 855 O O . ALA A 1 110 ? 14.511 7.955 -5.479 1.00 90.75 110 ALA A O 1
ATOM 856 N N . ARG A 1 111 ? 16.522 7.861 -4.469 1.00 91.88 111 ARG A N 1
ATOM 857 C CA . ARG A 1 111 ? 16.144 6.889 -3.442 1.00 91.88 111 ARG A CA 1
ATOM 858 C C . ARG A 1 111 ? 15.979 7.649 -2.137 1.00 91.88 111 ARG A C 1
ATOM 860 O O . ARG A 1 111 ? 16.963 8.155 -1.608 1.00 91.88 111 ARG A O 1
ATOM 867 N N . LEU A 1 112 ? 14.755 7.707 -1.633 1.00 92.19 112 LEU A N 1
ATOM 868 C CA . LEU A 1 112 ? 14.426 8.469 -0.436 1.00 92.19 112 LEU A CA 1
ATOM 869 C C . LEU A 1 112 ? 14.028 7.547 0.714 1.00 92.19 112 LEU A C 1
ATOM 871 O O . LEU A 1 112 ? 13.494 6.458 0.504 1.00 92.19 112 LEU A O 1
ATOM 875 N N . VAL A 1 113 ? 14.312 7.997 1.930 1.00 92.00 113 VAL A N 1
ATOM 876 C CA . VAL A 1 113 ? 13.965 7.321 3.182 1.00 92.00 113 VAL A CA 1
ATOM 877 C C . VAL A 1 113 ? 12.840 8.109 3.854 1.00 92.00 113 VAL A C 1
ATOM 879 O O . VAL A 1 113 ? 12.847 9.338 3.824 1.00 92.00 113 VAL A O 1
ATOM 882 N N . TYR A 1 114 ? 11.850 7.417 4.426 1.00 92.56 114 TYR A N 1
ATOM 883 C CA . TYR A 1 114 ? 10.625 8.034 4.952 1.00 92.56 114 TYR A CA 1
ATOM 884 C C . TYR A 1 114 ? 10.892 9.143 5.973 1.00 92.56 114 TYR A C 1
ATOM 886 O O . TYR A 1 114 ? 10.238 10.185 5.931 1.00 92.56 114 TYR A O 1
ATOM 894 N N . GLU A 1 115 ? 11.850 8.928 6.869 1.00 92.44 115 GLU A N 1
ATOM 895 C CA . GLU A 1 115 ? 12.263 9.881 7.894 1.00 92.44 115 GLU A CA 1
ATOM 896 C C . GLU A 1 115 ? 12.857 11.153 7.278 1.00 92.44 115 GLU A C 1
ATOM 898 O O . GLU A 1 115 ? 12.540 12.257 7.716 1.00 92.44 115 GLU A O 1
ATOM 903 N N . ASP A 1 116 ? 13.671 11.014 6.233 1.00 92.19 116 ASP A N 1
ATOM 904 C CA . ASP A 1 116 ? 14.303 12.151 5.564 1.00 92.19 116 ASP A CA 1
ATOM 905 C C . ASP A 1 116 ? 13.276 12.947 4.749 1.00 92.19 116 ASP A C 1
ATOM 907 O O . ASP A 1 116 ? 13.273 14.176 4.781 1.00 92.19 116 ASP A O 1
ATOM 911 N N . VAL A 1 117 ? 12.345 12.259 4.075 1.00 93.88 117 VAL A N 1
ATOM 912 C CA . VAL A 1 117 ? 11.220 12.899 3.369 1.00 93.88 117 VAL A CA 1
ATOM 913 C C . VAL A 1 117 ? 10.338 13.684 4.337 1.00 93.88 117 VAL A C 1
ATOM 915 O O . VAL A 1 117 ? 9.920 14.793 4.010 1.00 93.88 117 VAL A O 1
ATOM 918 N N . GLN A 1 118 ? 10.080 13.133 5.527 1.00 94.38 118 GLN A N 1
ATOM 919 C CA . GLN A 1 118 ? 9.310 13.814 6.568 1.00 94.38 118 GLN A CA 1
ATOM 920 C C . GLN A 1 118 ? 10.022 15.094 7.030 1.00 94.38 118 GLN A C 1
ATOM 922 O O . GLN A 1 118 ? 9.425 16.165 6.979 1.00 94.38 118 GLN A O 1
ATOM 927 N N . LYS A 1 119 ? 11.312 15.007 7.385 1.00 92.81 119 LYS A N 1
ATOM 928 C CA . LYS A 1 119 ? 12.109 16.175 7.804 1.00 92.81 119 LYS A CA 1
ATOM 929 C C . LYS A 1 119 ? 12.171 17.254 6.724 1.00 92.81 119 LYS A C 1
ATOM 931 O O . LYS A 1 119 ? 12.061 18.438 7.024 1.00 92.81 119 LYS A O 1
ATOM 936 N N . ALA A 1 120 ? 12.332 16.858 5.461 1.00 91.75 120 ALA A N 1
ATOM 937 C CA . ALA A 1 120 ? 12.381 17.798 4.343 1.00 91.75 120 ALA A CA 1
ATOM 938 C C . ALA A 1 120 ? 11.060 18.564 4.157 1.00 91.75 120 ALA A C 1
ATOM 940 O O . ALA A 1 120 ? 11.077 19.764 3.862 1.00 91.75 120 ALA A O 1
ATOM 941 N N . HIS A 1 121 ? 9.928 17.889 4.368 1.00 91.56 121 HIS A N 1
ATOM 942 C CA . HIS A 1 121 ? 8.609 18.517 4.359 1.00 91.56 121 HIS A CA 1
ATOM 943 C C . HIS A 1 121 ? 8.423 19.480 5.545 1.00 91.56 121 HIS A C 1
ATOM 945 O O . HIS A 1 121 ? 7.962 20.604 5.364 1.00 91.56 121 HIS A O 1
ATOM 951 N N . GLU A 1 122 ? 8.882 19.094 6.738 1.00 91.75 122 GLU A N 1
ATOM 952 C CA . GLU A 1 122 ? 8.833 19.926 7.953 1.00 91.75 122 GLU A CA 1
ATOM 953 C C . GLU A 1 122 ? 9.780 21.142 7.898 1.00 91.75 122 GLU A C 1
ATOM 955 O O . GLU A 1 122 ? 9.602 22.102 8.643 1.00 91.75 122 GLU A O 1
ATOM 960 N N . GLY A 1 123 ? 10.734 21.154 6.960 1.00 88.50 123 GLY A N 1
ATOM 961 C CA . GLY A 1 123 ? 11.708 22.236 6.781 1.00 88.50 123 GLY A CA 1
ATOM 962 C C . GLY A 1 123 ? 13.022 22.039 7.537 1.00 88.50 123 GLY A C 1
ATOM 963 O O . GLY A 1 123 ? 13.876 22.920 7.484 1.00 88.50 123 GLY A O 1
ATOM 964 N N . ASP A 1 124 ? 13.210 20.874 8.154 1.00 87.00 124 ASP A N 1
ATOM 965 C CA . ASP A 1 124 ? 14.357 20.525 8.999 1.00 87.00 124 ASP A CA 1
ATOM 966 C C . ASP A 1 124 ? 15.393 19.637 8.276 1.00 87.00 124 ASP A C 1
ATOM 968 O O . ASP A 1 124 ? 16.219 18.970 8.905 1.00 87.00 124 ASP A O 1
ATOM 972 N N . GLY A 1 125 ? 15.371 19.586 6.939 1.00 82.44 125 GLY A N 1
ATOM 973 C CA . GLY A 1 125 ? 16.343 18.814 6.163 1.00 82.44 125 GLY A CA 1
ATOM 974 C C . GLY A 1 125 ? 16.220 18.954 4.647 1.00 82.44 125 GLY A C 1
ATOM 975 O O . GLY A 1 125 ? 15.281 19.549 4.124 1.00 82.44 125 GLY A O 1
ATOM 976 N N . GLU A 1 126 ? 17.174 18.356 3.933 1.00 79.31 126 GLU A N 1
ATOM 977 C CA . GLU A 1 126 ? 17.233 18.342 2.467 1.00 79.31 126 GLU A CA 1
ATOM 978 C C . GLU A 1 126 ? 17.353 16.898 1.952 1.00 79.31 126 GLU A C 1
ATOM 980 O O . GLU A 1 126 ? 18.436 16.416 1.637 1.00 79.31 126 GLU A O 1
ATOM 985 N N . ALA A 1 127 ? 16.228 16.179 1.890 1.00 79.75 127 ALA A N 1
ATOM 986 C CA . ALA A 1 127 ? 16.191 14.818 1.337 1.00 79.75 127 ALA A CA 1
ATOM 987 C C . ALA A 1 127 ? 16.132 14.809 -0.199 1.00 79.75 127 ALA A C 1
ATOM 989 O O . ALA A 1 127 ? 16.723 13.958 -0.858 1.00 79.75 127 ALA A O 1
ATOM 990 N N . ALA A 1 128 ? 15.392 15.760 -0.771 1.00 83.19 128 ALA A N 1
ATOM 991 C CA . ALA A 1 128 ? 15.279 16.004 -2.203 1.00 83.19 128 ALA A CA 1
ATOM 992 C C . ALA A 1 128 ? 14.818 17.454 -2.433 1.00 83.19 128 ALA A C 1
ATOM 994 O O . ALA A 1 128 ? 14.317 18.089 -1.499 1.00 83.19 128 ALA A O 1
ATOM 995 N N . PRO A 1 129 ? 14.907 17.983 -3.668 1.00 85.56 129 PRO A N 1
ATOM 996 C CA . PRO A 1 129 ? 14.303 19.266 -3.999 1.00 85.56 129 PRO A CA 1
ATOM 997 C C . PRO A 1 129 ? 12.828 19.316 -3.581 1.00 85.56 129 PRO A C 1
ATOM 999 O O . PRO A 1 129 ? 12.047 18.443 -3.962 1.00 85.56 129 PRO A O 1
ATOM 1002 N N . ARG A 1 130 ? 12.421 20.373 -2.863 1.00 85.56 130 ARG A N 1
ATOM 1003 C CA . ARG A 1 130 ? 11.024 20.575 -2.423 1.00 85.56 130 ARG A CA 1
ATOM 1004 C C . ARG A 1 130 ? 10.008 20.446 -3.555 1.00 85.56 130 ARG A C 1
ATOM 1006 O O . ARG A 1 130 ? 8.931 19.901 -3.355 1.00 85.56 130 ARG A O 1
ATOM 1013 N N . ALA A 1 131 ? 10.381 20.858 -4.765 1.00 87.88 131 ALA A N 1
ATOM 1014 C CA . ALA A 1 131 ? 9.550 20.717 -5.959 1.00 87.88 131 ALA A CA 1
ATOM 1015 C C . ALA A 1 131 ? 9.151 19.261 -6.292 1.00 87.88 131 ALA A C 1
ATOM 1017 O O . ALA A 1 131 ? 8.170 19.065 -7.001 1.00 87.88 131 ALA A O 1
ATOM 1018 N N . LEU A 1 132 ? 9.887 18.255 -5.802 1.00 87.81 132 LEU A N 1
ATOM 1019 C CA . LEU A 1 132 ? 9.547 16.834 -5.949 1.00 87.81 132 LEU A CA 1
ATOM 1020 C C . LEU A 1 132 ? 8.692 16.302 -4.791 1.00 87.81 132 LEU A C 1
ATOM 1022 O O . LEU A 1 132 ? 7.890 15.397 -5.003 1.00 87.81 132 LEU A O 1
ATOM 1026 N N . ILE A 1 133 ? 8.872 16.839 -3.582 1.00 91.62 133 ILE A N 1
ATOM 1027 C CA . ILE A 1 133 ? 8.250 16.324 -2.354 1.00 91.62 133 ILE A CA 1
ATOM 1028 C C . ILE A 1 133 ? 6.899 16.996 -2.085 1.00 91.62 133 ILE A C 1
ATOM 1030 O O . ILE A 1 133 ? 5.904 16.309 -1.863 1.00 91.62 133 ILE A O 1
ATOM 1034 N N . GLU A 1 134 ? 6.838 18.326 -2.146 1.00 94.31 134 GLU A N 1
ATOM 1035 C CA . GLU A 1 134 ? 5.646 19.095 -1.765 1.00 94.31 134 GLU A CA 1
ATOM 1036 C C . GLU A 1 134 ? 4.381 18.707 -2.546 1.00 94.31 134 GLU A C 1
ATOM 1038 O O . GLU A 1 134 ? 3.322 18.562 -1.932 1.00 94.31 134 GLU A O 1
ATOM 1043 N N . PRO A 1 135 ? 4.433 18.443 -3.869 1.00 96.56 135 PRO A N 1
ATOM 1044 C CA . PRO A 1 135 ? 3.238 18.005 -4.582 1.00 96.56 135 PRO A CA 1
ATOM 1045 C C . PRO A 1 135 ? 2.697 16.647 -4.116 1.00 96.56 135 PRO A C 1
ATOM 1047 O O . PRO A 1 135 ? 1.491 16.411 -4.203 1.00 96.56 135 PRO A O 1
ATOM 1050 N N . LEU A 1 136 ? 3.564 15.756 -3.617 1.00 97.38 136 LEU A N 1
ATOM 1051 C CA . LEU A 1 136 ? 3.147 14.464 -3.073 1.00 97.38 136 LEU A CA 1
ATOM 1052 C C . LEU A 1 136 ? 2.393 14.652 -1.748 1.00 97.38 136 LEU A C 1
ATOM 1054 O O . LEU A 1 136 ? 1.352 14.025 -1.551 1.00 97.38 136 LEU A O 1
ATOM 1058 N N . PHE A 1 137 ? 2.873 15.540 -0.871 1.00 97.56 137 PHE A N 1
ATOM 1059 C CA . PHE A 1 137 ? 2.187 15.877 0.382 1.00 97.56 137 PHE A CA 1
ATOM 1060 C C . PHE A 1 137 ? 0.860 16.599 0.134 1.00 97.56 137 PHE A C 1
ATOM 1062 O O . PHE A 1 137 ? -0.157 16.212 0.707 1.00 97.56 137 PHE A O 1
ATOM 1069 N N . ALA A 1 138 ? 0.824 17.553 -0.799 1.00 97.75 138 ALA A N 1
ATOM 1070 C CA . ALA A 1 138 ? -0.413 18.230 -1.187 1.00 97.75 138 ALA A CA 1
ATOM 1071 C C . ALA A 1 138 ? -1.477 17.247 -1.715 1.00 97.75 138 ALA A C 1
ATOM 1073 O O . ALA A 1 138 ? -2.657 17.350 -1.374 1.00 97.75 138 ALA A O 1
ATOM 1074 N N . LEU A 1 139 ? -1.069 16.249 -2.509 1.00 98.44 139 LEU A N 1
ATOM 1075 C CA . LEU A 1 139 ? -1.966 15.168 -2.916 1.00 98.44 139 LEU A CA 1
ATOM 1076 C C . LEU A 1 139 ? -2.383 14.300 -1.717 1.00 98.44 139 LEU A C 1
ATOM 1078 O O . LEU A 1 139 ? -3.566 13.980 -1.585 1.00 98.44 139 LEU A O 1
ATOM 1082 N N . HIS A 1 140 ? -1.447 13.925 -0.840 1.00 98.06 140 HIS A N 1
ATOM 1083 C CA . HIS A 1 140 ? -1.737 13.116 0.347 1.00 98.06 140 HIS A CA 1
ATOM 1084 C C . HIS A 1 140 ? -2.818 13.748 1.227 1.00 98.06 140 HIS A C 1
ATOM 1086 O O . HIS A 1 140 ? -3.739 13.043 1.635 1.00 98.06 140 HIS A O 1
ATOM 1092 N N . GLU A 1 141 ? -2.779 15.062 1.456 1.00 97.75 141 GLU A N 1
ATOM 1093 C CA . GLU A 1 141 ? -3.817 15.766 2.215 1.00 97.75 141 GLU A CA 1
ATOM 1094 C C . GLU A 1 141 ? -5.213 15.540 1.619 1.00 97.75 141 GLU A C 1
ATOM 1096 O O . GLU A 1 141 ? -6.158 15.192 2.337 1.00 97.75 141 GLU A O 1
ATOM 1101 N N . LYS A 1 142 ? -5.345 15.646 0.289 1.00 98.19 142 LYS A N 1
ATOM 1102 C CA . LYS A 1 142 ? -6.614 15.402 -0.413 1.00 98.19 142 LYS A CA 1
ATOM 1103 C C . LYS A 1 142 ? -7.045 13.945 -0.368 1.00 98.19 142 LYS A C 1
ATOM 1105 O O . LYS A 1 142 ? -8.230 13.670 -0.167 1.00 98.19 142 LYS A O 1
ATOM 1110 N N . LEU A 1 143 ? -6.108 13.006 -0.474 1.00 97.75 143 LEU A N 1
ATOM 1111 C CA . LEU A 1 143 ? -6.405 11.581 -0.314 1.00 97.75 143 LEU A CA 1
ATOM 1112 C C . LEU A 1 143 ? -6.856 11.254 1.117 1.00 97.75 143 LEU A C 1
ATOM 1114 O O . LEU A 1 143 ? -7.836 10.528 1.295 1.00 97.75 143 LEU A O 1
ATOM 1118 N N . ALA A 1 144 ? -6.225 11.849 2.131 1.00 95.56 144 ALA A N 1
ATOM 1119 C CA . ALA A 1 144 ? -6.595 11.685 3.532 1.00 95.56 144 ALA A CA 1
ATOM 1120 C C . ALA A 1 144 ? -7.987 12.274 3.823 1.00 95.56 144 ALA A C 1
ATOM 1122 O O . ALA A 1 144 ? -8.815 11.629 4.472 1.00 95.56 144 ALA A O 1
ATOM 1123 N N . GLU A 1 145 ? -8.303 13.460 3.292 1.00 95.88 145 GLU A N 1
ATOM 1124 C CA . GLU A 1 145 ? -9.656 14.028 3.347 1.00 95.88 145 GLU A CA 1
ATOM 1125 C C . GLU A 1 145 ? -10.689 13.101 2.681 1.00 95.88 145 GLU A C 1
ATOM 1127 O O . GLU A 1 145 ? -11.755 12.835 3.249 1.00 95.88 145 GLU A O 1
ATOM 1132 N N . ALA A 1 146 ? -10.378 12.569 1.495 1.00 96.31 146 ALA A N 1
ATOM 1133 C CA . ALA A 1 146 ? -11.242 11.630 0.787 1.00 96.31 146 ALA A CA 1
ATOM 1134 C C . ALA A 1 146 ? -11.435 10.316 1.557 1.00 96.31 146 ALA A C 1
ATOM 1136 O O . ALA A 1 146 ? -12.552 9.793 1.603 1.00 96.31 146 ALA A O 1
ATOM 1137 N N . ARG A 1 147 ? -10.388 9.798 2.208 1.00 94.88 147 ARG A N 1
ATOM 1138 C CA . ARG A 1 147 ? -10.444 8.609 3.071 1.00 94.88 147 ARG A CA 1
ATOM 1139 C C . ARG A 1 147 ? -11.335 8.836 4.291 1.00 94.88 147 ARG A C 1
ATOM 1141 O O . ARG A 1 147 ? -12.189 7.988 4.560 1.00 94.88 147 ARG A O 1
ATOM 1148 N N . ARG A 1 148 ? -11.230 9.994 4.954 1.00 93.62 148 ARG A N 1
ATOM 1149 C CA . ARG A 1 148 ? -12.124 10.371 6.065 1.00 93.62 148 ARG A CA 1
ATOM 1150 C C . ARG A 1 148 ? -13.584 10.439 5.621 1.00 93.62 148 ARG A C 1
ATOM 1152 O O . ARG A 1 148 ? -14.444 9.842 6.264 1.00 93.62 148 ARG A O 1
ATOM 1159 N N . ARG A 1 149 ? -13.876 11.081 4.480 1.00 95.00 149 ARG A N 1
ATOM 1160 C CA . ARG A 1 149 ? -15.243 11.126 3.915 1.00 95.00 149 ARG A CA 1
ATOM 1161 C C . ARG A 1 149 ? -15.757 9.745 3.506 1.00 95.00 149 ARG A C 1
ATOM 1163 O O . ARG A 1 149 ? -16.940 9.460 3.678 1.00 95.00 149 ARG A O 1
ATOM 1170 N N . ARG A 1 150 ? -14.878 8.879 2.989 1.00 94.81 150 ARG A N 1
ATOM 1171 C CA . ARG A 1 150 ? -15.197 7.482 2.661 1.00 94.81 150 ARG A CA 1
ATOM 1172 C C . ARG A 1 150 ? -15.546 6.676 3.913 1.00 94.81 150 ARG A C 1
ATOM 1174 O O . ARG A 1 150 ? -16.331 5.741 3.804 1.00 94.81 150 ARG A O 1
ATOM 1181 N N . GLY A 1 151 ? -15.026 7.036 5.086 1.00 93.31 151 GLY A N 1
ATOM 1182 C CA . GLY A 1 151 ? -15.383 6.404 6.354 1.00 93.31 151 GLY A CA 1
ATOM 1183 C C . GLY A 1 151 ? -14.837 4.984 6.464 1.00 93.31 151 GLY A C 1
ATOM 1184 O O . GLY A 1 151 ? -15.611 4.036 6.564 1.00 93.31 151 GLY A O 1
ATOM 1185 N N . THR A 1 152 ? -13.513 4.856 6.379 1.00 92.75 152 THR A N 1
ATOM 1186 C CA . THR A 1 152 ? -12.747 3.624 6.638 1.00 92.75 152 THR A CA 1
ATOM 1187 C C . THR A 1 152 ? -12.720 3.300 8.136 1.00 92.75 152 THR A C 1
ATOM 1189 O O . THR A 1 152 ? -13.045 4.156 8.952 1.00 92.75 152 THR A O 1
ATOM 1192 N N . ILE A 1 153 ? -12.290 2.093 8.503 1.00 90.44 153 ILE A N 1
ATOM 1193 C CA . ILE A 1 153 ? -11.805 1.827 9.861 1.00 90.44 153 ILE A CA 1
ATOM 1194 C C . ILE A 1 153 ? -10.409 2.442 10.005 1.00 90.44 153 ILE A C 1
ATOM 1196 O O . ILE A 1 153 ? -9.519 2.146 9.203 1.00 90.44 153 ILE A O 1
ATOM 1200 N N . GLU A 1 154 ? -10.226 3.272 11.027 1.00 88.44 154 GLU A N 1
ATOM 1201 C CA . GLU A 1 154 ? -8.937 3.796 11.478 1.00 88.44 154 GLU A CA 1
ATOM 1202 C C . GLU A 1 154 ? -8.591 3.143 12.818 1.00 88.44 154 GLU A C 1
ATOM 1204 O O . GLU A 1 154 ? -9.254 3.372 13.828 1.00 88.44 154 GLU A O 1
ATOM 1209 N N . LEU A 1 155 ? -7.586 2.267 12.793 1.00 85.62 155 LEU A N 1
ATOM 1210 C CA . LEU A 1 155 ? -7.022 1.627 13.974 1.00 85.62 155 LEU A CA 1
ATOM 1211 C C . LEU A 1 155 ? -5.587 2.116 14.122 1.00 85.62 155 LEU A C 1
ATOM 1213 O O . LEU A 1 155 ? -4.751 1.871 13.251 1.00 85.62 155 LEU A O 1
ATOM 1217 N N . GLU A 1 156 ? -5.319 2.803 15.223 1.00 78.12 156 GLU A N 1
ATOM 1218 C CA . GLU A 1 156 ? -3.973 3.191 15.622 1.00 78.12 156 GLU A CA 1
ATOM 1219 C C . GLU A 1 156 ? -3.512 2.222 16.703 1.00 78.12 156 GLU A C 1
ATOM 1221 O O . GLU A 1 156 ? -3.801 2.387 17.885 1.00 78.12 156 GLU A O 1
ATOM 1226 N N . LEU A 1 157 ? -2.848 1.154 16.265 1.00 82.06 157 LEU A N 1
ATOM 1227 C CA . LEU A 1 157 ? -2.195 0.206 17.155 1.00 82.06 157 LEU A CA 1
ATOM 1228 C C . LEU A 1 157 ? -0.683 0.400 17.033 1.00 82.06 157 LEU A C 1
ATOM 1230 O O . LEU A 1 157 ? -0.184 0.494 15.908 1.00 82.06 157 LEU A O 1
ATOM 1234 N N . PRO A 1 158 ? 0.054 0.464 18.153 1.00 80.75 158 PRO A N 1
ATOM 1235 C CA . PRO A 1 158 ? 1.498 0.604 18.107 1.00 80.75 158 PRO A CA 1
ATOM 1236 C C . PRO A 1 158 ? 2.119 -0.654 17.489 1.00 80.75 158 PRO A C 1
ATOM 1238 O O . PRO A 1 158 ? 2.119 -1.731 18.089 1.00 80.75 158 PRO A O 1
ATOM 1241 N N . GLU A 1 159 ? 2.672 -0.519 16.285 1.00 85.56 159 GLU A N 1
ATOM 1242 C CA . GLU A 1 159 ? 3.572 -1.530 15.731 1.00 85.56 159 GLU A CA 1
ATOM 1243 C C . GLU A 1 159 ? 4.901 -1.499 16.490 1.00 85.56 159 GLU A C 1
ATOM 1245 O O . GLU A 1 159 ? 5.335 -0.447 16.962 1.00 85.56 159 GLU A O 1
ATOM 1250 N N . ARG A 1 160 ? 5.561 -2.653 16.614 1.00 88.94 160 ARG A N 1
ATOM 1251 C CA . ARG A 1 160 ? 6.859 -2.770 17.286 1.00 88.94 160 ARG A CA 1
ATOM 1252 C C . ARG A 1 160 ? 7.900 -3.309 16.319 1.00 88.94 160 ARG A C 1
ATOM 1254 O O . ARG A 1 160 ? 7.623 -4.247 15.577 1.00 88.94 160 ARG A O 1
ATOM 1261 N N . VAL A 1 161 ? 9.093 -2.734 16.363 1.00 88.12 161 VAL A N 1
ATOM 1262 C CA . VAL A 1 161 ? 10.283 -3.233 15.674 1.00 88.12 161 VAL A CA 1
ATOM 1263 C C . VAL A 1 161 ? 11.133 -3.976 16.693 1.00 88.12 161 VAL A C 1
ATOM 1265 O O . VAL A 1 161 ? 11.337 -3.490 17.807 1.00 88.12 161 VAL A O 1
ATOM 1268 N N . VAL A 1 162 ? 11.586 -5.168 16.315 1.00 90.75 162 VAL A N 1
ATOM 1269 C CA . VAL A 1 162 ? 12.524 -5.967 17.101 1.00 90.75 162 VAL A CA 1
ATOM 1270 C C . VAL A 1 162 ? 13.919 -5.722 16.537 1.00 90.75 162 VAL A C 1
ATOM 1272 O O . VAL A 1 162 ? 14.170 -6.027 15.375 1.00 90.75 162 VAL A O 1
ATOM 1275 N N . GLU A 1 163 ? 14.794 -5.136 17.345 1.00 90.00 163 GLU A N 1
ATOM 1276 C CA . GLU A 1 163 ? 16.198 -4.894 17.015 1.00 90.00 163 GLU A CA 1
ATOM 1277 C C . GLU A 1 163 ? 16.995 -6.138 17.421 1.00 90.00 163 GLU A C 1
ATOM 1279 O O . GLU A 1 163 ? 16.968 -6.541 18.587 1.00 90.00 163 GLU A O 1
ATOM 1284 N N . ILE A 1 164 ? 17.650 -6.775 16.449 1.00 89.19 164 ILE A N 1
ATOM 1285 C CA . ILE A 1 164 ? 18.487 -7.960 16.659 1.00 89.19 164 ILE A CA 1
ATOM 1286 C C . ILE A 1 164 ? 19.953 -7.520 16.660 1.00 89.19 164 ILE A C 1
ATOM 1288 O O . ILE A 1 164 ? 20.400 -6.892 15.699 1.00 89.19 164 ILE A O 1
ATOM 1292 N N . GLY A 1 165 ? 20.674 -7.848 17.729 1.00 88.31 165 GLY A N 1
ATOM 1293 C CA . GLY A 1 165 ? 22.100 -7.590 17.877 1.00 88.31 165 GLY A CA 1
ATOM 1294 C C . GLY A 1 165 ? 22.964 -8.531 17.042 1.00 88.31 165 GLY A C 1
ATOM 1295 O O . GLY A 1 165 ? 22.501 -9.537 16.500 1.00 88.31 165 GLY A O 1
ATOM 1296 N N . GLU A 1 166 ? 24.258 -8.228 16.953 1.00 87.44 166 GLU A N 1
ATOM 1297 C CA . GLU A 1 166 ? 25.222 -9.009 16.159 1.00 87.44 166 GLU A CA 1
ATOM 1298 C C . GLU A 1 166 ? 25.371 -10.468 16.632 1.00 87.44 166 GLU A C 1
ATOM 1300 O O . GLU A 1 166 ? 25.734 -11.341 15.845 1.00 87.44 166 GLU A O 1
ATOM 1305 N N . ASP A 1 167 ? 25.055 -10.759 17.899 1.00 90.25 167 ASP A N 1
ATOM 1306 C CA . ASP A 1 167 ? 25.051 -12.117 18.461 1.00 90.25 167 ASP A CA 1
ATOM 1307 C C . ASP A 1 167 ? 23.767 -12.912 18.134 1.00 90.25 167 ASP A C 1
ATOM 1309 O O . ASP A 1 167 ? 23.608 -14.057 18.569 1.00 90.25 167 ASP A O 1
ATOM 1313 N N . GLY A 1 168 ? 22.851 -12.314 17.363 1.00 86.12 168 GLY A N 1
ATOM 1314 C CA . GLY A 1 168 ? 21.565 -12.890 16.979 1.00 86.12 168 GLY A CA 1
ATOM 1315 C C . GLY A 1 168 ? 20.495 -12.822 18.072 1.00 86.12 168 GLY A C 1
ATOM 1316 O O . GLY A 1 168 ? 19.437 -13.437 17.916 1.00 86.12 168 GLY A O 1
ATOM 1317 N N . ARG A 1 169 ? 20.740 -12.116 19.184 1.00 92.06 169 ARG A N 1
ATOM 1318 C CA . ARG A 1 169 ? 19.759 -11.919 20.261 1.00 92.06 169 ARG A CA 1
ATOM 1319 C C . ARG A 1 169 ? 18.995 -10.612 20.097 1.00 92.06 169 ARG A C 1
ATOM 1321 O O . ARG A 1 169 ? 19.355 -9.745 19.315 1.00 92.06 169 ARG A O 1
ATOM 1328 N N . ILE A 1 170 ? 17.889 -10.497 20.827 1.00 93.75 170 ILE A N 1
ATOM 1329 C CA . ILE A 1 170 ? 17.085 -9.273 20.856 1.00 93.75 170 ILE A CA 1
ATOM 1330 C C . ILE A 1 170 ? 17.821 -8.230 21.699 1.00 93.75 170 ILE A C 1
ATOM 1332 O O . ILE A 1 170 ? 17.955 -8.417 22.908 1.00 93.75 170 ILE A O 1
ATOM 1336 N N . ASP A 1 171 ? 18.214 -7.128 21.069 1.00 93.12 171 ASP A N 1
ATOM 1337 C CA . ASP A 1 171 ? 18.799 -5.963 21.737 1.00 93.12 171 ASP A CA 1
ATOM 1338 C C . ASP A 1 171 ? 17.705 -5.059 22.310 1.00 93.12 171 ASP A C 1
ATOM 1340 O O . ASP A 1 171 ? 17.783 -4.607 23.454 1.00 93.12 171 ASP A O 1
ATOM 1344 N N . ALA A 1 172 ? 16.651 -4.803 21.528 1.00 92.44 172 ALA A N 1
ATOM 1345 C CA . ALA A 1 172 ? 15.541 -3.959 21.951 1.00 92.44 172 ALA A CA 1
ATOM 1346 C C . ALA A 1 172 ? 14.239 -4.265 21.202 1.00 92.44 172 ALA A C 1
ATOM 1348 O O . ALA A 1 172 ? 14.218 -4.832 20.112 1.00 92.44 172 ALA A O 1
ATOM 1349 N N . ILE A 1 173 ? 13.125 -3.833 21.793 1.00 93.31 173 ILE A N 1
ATOM 1350 C CA . ILE A 1 173 ? 11.814 -3.798 21.143 1.00 93.31 173 ILE A CA 1
ATOM 1351 C C . ILE A 1 173 ? 11.288 -2.374 21.275 1.00 93.31 173 ILE A C 1
ATOM 1353 O O . ILE A 1 173 ? 11.035 -1.911 22.389 1.00 93.31 173 ILE A O 1
ATOM 1357 N N . ARG A 1 174 ? 11.119 -1.676 20.150 1.00 90.81 174 ARG A N 1
ATOM 1358 C CA . ARG A 1 174 ? 10.715 -0.263 20.131 1.00 90.81 174 ARG A CA 1
ATOM 1359 C C . ARG A 1 174 ? 9.422 -0.058 19.351 1.00 90.81 174 ARG A C 1
ATOM 1361 O O . ARG A 1 174 ? 9.190 -0.773 18.377 1.00 90.81 174 ARG A O 1
ATOM 1368 N N . PRO A 1 175 ? 8.576 0.913 19.732 1.00 88.44 175 PRO A N 1
ATOM 1369 C CA . PRO A 1 175 ? 7.465 1.334 18.891 1.00 88.44 175 PRO A CA 1
ATOM 1370 C C . PRO A 1 175 ? 7.969 1.845 17.538 1.00 88.44 175 PRO A C 1
ATOM 1372 O O . PRO A 1 175 ? 8.965 2.565 17.469 1.00 88.44 175 PRO A O 1
ATOM 1375 N N . ARG A 1 176 ? 7.262 1.499 16.467 1.00 87.25 176 ARG A N 1
ATOM 1376 C CA . ARG A 1 176 ? 7.503 2.028 15.128 1.00 87.25 176 ARG A CA 1
ATOM 1377 C C . ARG A 1 176 ? 6.797 3.372 14.980 1.00 87.25 176 ARG A C 1
ATOM 1379 O O . ARG A 1 176 ? 5.609 3.482 15.278 1.00 87.25 176 ARG A O 1
ATOM 1386 N N . SER A 1 177 ? 7.503 4.383 14.486 1.00 86.62 177 SER A N 1
ATOM 1387 C CA . SER A 1 177 ? 6.887 5.663 14.141 1.00 86.62 177 SER A CA 1
ATOM 1388 C C . SER A 1 177 ? 6.018 5.523 12.887 1.00 86.62 177 SER A C 1
ATOM 1390 O O . SER A 1 177 ? 6.408 4.906 11.895 1.00 86.62 177 SER A O 1
ATOM 1392 N N . ARG A 1 178 ? 4.826 6.124 12.917 1.00 89.44 178 ARG A N 1
ATOM 1393 C CA . ARG A 1 178 ? 3.953 6.266 11.747 1.00 89.44 178 ARG A CA 1
ATOM 1394 C C . ARG A 1 178 ? 3.958 7.728 11.311 1.00 89.44 178 ARG A C 1
ATOM 1396 O O . ARG A 1 178 ? 3.302 8.562 11.919 1.00 89.44 178 ARG A O 1
ATOM 1403 N N . LEU A 1 179 ? 4.746 8.025 10.282 1.00 93.19 179 LEU A N 1
ATOM 1404 C CA . LEU A 1 179 ? 4.936 9.385 9.750 1.00 93.19 179 LEU A CA 1
ATOM 1405 C C . LEU A 1 179 ? 3.966 9.682 8.597 1.00 93.19 179 LEU A C 1
ATOM 1407 O O . LEU A 1 179 ? 3.462 8.756 7.958 1.00 93.19 179 LEU A O 1
ATOM 1411 N N . GLN A 1 180 ? 3.756 10.960 8.273 1.00 94.62 180 GLN A N 1
ATOM 1412 C CA . GLN A 1 180 ? 2.954 11.349 7.107 1.00 94.62 180 GLN A CA 1
ATOM 1413 C C . GLN A 1 180 ? 3.572 10.851 5.799 1.00 94.62 180 GLN A C 1
ATOM 1415 O O . GLN A 1 180 ? 2.845 10.389 4.925 1.00 94.62 180 GLN A O 1
ATOM 1420 N N . SER A 1 181 ? 4.903 10.827 5.696 1.00 95.19 181 SER A N 1
ATOM 1421 C CA . SER A 1 181 ? 5.606 10.235 4.552 1.00 95.19 181 SER A CA 1
ATOM 1422 C C . SER A 1 181 ? 5.248 8.756 4.319 1.00 95.19 181 SER A C 1
ATOM 1424 O O . SER A 1 181 ? 5.126 8.329 3.171 1.00 95.19 181 SER A O 1
ATOM 1426 N N . HIS A 1 182 ? 5.004 7.978 5.383 1.00 94.94 182 HIS A N 1
ATOM 1427 C CA . HIS A 1 182 ? 4.520 6.597 5.269 1.00 94.94 182 HIS A CA 1
ATOM 1428 C C . HIS A 1 182 ? 3.077 6.548 4.751 1.00 94.94 182 HIS A C 1
ATOM 1430 O O . HIS A 1 182 ? 2.760 5.777 3.845 1.00 94.94 182 HIS A O 1
ATOM 1436 N N . MET A 1 183 ? 2.200 7.383 5.317 1.00 95.00 183 MET A N 1
ATOM 1437 C CA . MET A 1 183 ? 0.781 7.431 4.947 1.00 95.00 183 MET A CA 1
ATOM 1438 C C . MET A 1 183 ? 0.569 7.935 3.513 1.00 95.00 183 MET A C 1
ATOM 1440 O O . MET A 1 183 ? -0.346 7.491 2.826 1.00 95.00 183 MET A O 1
ATOM 1444 N N . LEU A 1 184 ? 1.435 8.826 3.036 1.00 96.75 184 LEU A N 1
ATOM 1445 C CA . LEU A 1 184 ? 1.466 9.314 1.661 1.00 96.75 184 LEU A CA 1
ATOM 1446 C C . LEU A 1 184 ? 1.638 8.169 0.665 1.00 96.75 184 LEU A C 1
ATOM 1448 O O . LEU A 1 184 ? 0.811 8.015 -0.237 1.00 96.75 184 LEU A O 1
ATOM 1452 N N . VAL A 1 185 ? 2.663 7.334 0.856 1.00 97.44 185 VAL A N 1
ATOM 1453 C CA . VAL A 1 185 ? 2.885 6.165 -0.006 1.00 97.44 185 VAL A CA 1
ATOM 1454 C C . VAL A 1 185 ? 1.723 5.178 0.135 1.00 97.44 185 VAL A C 1
ATOM 1456 O O . VAL A 1 185 ? 1.212 4.706 -0.879 1.00 97.44 185 VAL A O 1
ATOM 1459 N N . GLU A 1 186 ? 1.230 4.931 1.358 1.00 96.12 186 GLU A N 1
ATOM 1460 C CA . GLU A 1 186 ? 0.059 4.072 1.613 1.00 96.12 186 GLU A CA 1
ATOM 1461 C C . GLU A 1 186 ? -1.156 4.490 0.760 1.00 96.12 186 GLU A C 1
ATOM 1463 O O . GLU A 1 186 ? -1.718 3.661 0.039 1.00 96.12 186 GLU A O 1
ATOM 1468 N N . GLU A 1 187 ? -1.537 5.771 0.778 1.00 97.31 187 GLU A N 1
ATOM 1469 C CA . GLU A 1 187 ? -2.688 6.277 0.017 1.00 97.31 187 GLU A CA 1
ATOM 1470 C C . GLU A 1 187 ? -2.494 6.171 -1.499 1.00 97.31 187 GLU A C 1
ATOM 1472 O O . GLU A 1 187 ? -3.420 5.782 -2.220 1.00 97.31 187 GLU A O 1
ATOM 1477 N N . MET A 1 188 ? -1.294 6.477 -2.001 1.00 98.44 188 MET A N 1
ATOM 1478 C CA . MET A 1 188 ? -0.998 6.359 -3.431 1.00 98.44 188 MET A CA 1
ATOM 1479 C C . MET A 1 188 ? -1.077 4.901 -3.898 1.00 98.44 188 MET A C 1
ATOM 1481 O O . MET A 1 188 ? -1.661 4.620 -4.950 1.00 98.44 188 MET A O 1
ATOM 1485 N N . MET A 1 189 ? -0.563 3.961 -3.098 1.00 98.44 189 MET A N 1
ATOM 1486 C CA . MET A 1 189 ? -0.664 2.533 -3.396 1.00 98.44 189 MET A CA 1
ATOM 1487 C C . MET A 1 189 ? -2.115 2.047 -3.355 1.00 98.44 189 MET A C 1
ATOM 1489 O O . MET A 1 189 ? -2.538 1.304 -4.242 1.00 98.44 189 MET A O 1
ATOM 1493 N N . ILE A 1 190 ? -2.913 2.493 -2.376 1.00 98.19 190 ILE A N 1
ATOM 1494 C CA . ILE A 1 190 ? -4.349 2.182 -2.311 1.00 98.19 190 ILE A CA 1
ATOM 1495 C C . ILE A 1 190 ? -5.063 2.687 -3.571 1.00 98.19 190 ILE A C 1
ATOM 1497 O O . ILE A 1 190 ? -5.854 1.944 -4.159 1.00 98.19 190 ILE A O 1
ATOM 1501 N N . ALA A 1 191 ? -4.773 3.910 -4.023 1.00 98.50 191 ALA A N 1
ATOM 1502 C CA . ALA A 1 191 ? -5.371 4.468 -5.233 1.00 98.50 191 ALA A CA 1
ATOM 1503 C C . ALA A 1 191 ? -5.019 3.647 -6.488 1.00 98.50 191 ALA A C 1
ATOM 1505 O O . ALA A 1 191 ? -5.917 3.303 -7.264 1.00 98.50 191 ALA A O 1
ATOM 1506 N N . ALA A 1 192 ? -3.752 3.250 -6.648 1.00 98.75 192 ALA A N 1
ATOM 1507 C CA . ALA A 1 192 ? -3.311 2.398 -7.755 1.00 98.75 192 ALA A CA 1
ATOM 1508 C C . ALA A 1 192 ? -3.957 0.998 -7.710 1.00 98.75 192 ALA A C 1
ATOM 1510 O O . ALA A 1 192 ? -4.415 0.483 -8.731 1.00 98.75 192 ALA A O 1
ATOM 1511 N N . ASN A 1 193 ? -4.083 0.408 -6.520 1.00 98.69 193 ASN A N 1
ATOM 1512 C CA . ASN A 1 193 ? -4.772 -0.867 -6.294 1.00 98.69 193 ASN A CA 1
ATOM 1513 C C . ASN A 1 193 ? -6.270 -0.795 -6.657 1.00 98.69 193 ASN A C 1
ATOM 1515 O O . ASN A 1 193 ? -6.822 -1.713 -7.274 1.00 98.69 193 ASN A O 1
ATOM 1519 N N . VAL A 1 194 ? -6.944 0.314 -6.332 1.00 98.44 194 VAL A N 1
ATOM 1520 C CA . VAL A 1 194 ? -8.330 0.569 -6.763 1.00 98.44 194 VAL A CA 1
ATOM 1521 C C . VAL A 1 194 ? -8.409 0.713 -8.285 1.00 98.44 194 VAL A C 1
ATOM 1523 O O . VAL A 1 194 ? -9.299 0.122 -8.902 1.00 98.44 194 VAL A O 1
ATOM 1526 N N . ALA A 1 195 ? -7.488 1.456 -8.904 1.00 98.56 195 ALA A N 1
ATOM 1527 C CA . ALA A 1 195 ? -7.424 1.622 -10.357 1.00 98.56 195 ALA A CA 1
ATOM 1528 C C . ALA A 1 195 ? -7.239 0.276 -11.081 1.00 98.56 195 ALA A C 1
ATOM 1530 O O . ALA A 1 195 ? -7.924 0.004 -12.072 1.00 98.56 195 ALA A O 1
ATOM 1531 N N . ALA A 1 196 ? -6.375 -0.599 -10.560 1.00 98.44 196 ALA A N 1
ATOM 1532 C CA . ALA A 1 196 ? -6.142 -1.935 -11.104 1.00 98.44 196 ALA A CA 1
ATOM 1533 C C . ALA A 1 196 ? -7.414 -2.792 -11.024 1.00 98.44 196 ALA A C 1
ATOM 1535 O O . ALA A 1 196 ? -7.885 -3.316 -12.036 1.00 98.44 196 ALA A O 1
ATOM 1536 N N . ALA A 1 197 ? -8.037 -2.851 -9.843 1.00 98.31 197 ALA A N 1
ATOM 1537 C CA . ALA A 1 197 ? -9.266 -3.610 -9.627 1.00 98.31 197 ALA A CA 1
ATOM 1538 C C . ALA A 1 197 ? -10.432 -3.126 -10.507 1.00 98.31 197 ALA A C 1
ATOM 1540 O O . ALA A 1 197 ? -11.218 -3.943 -10.991 1.00 98.31 197 ALA A O 1
ATOM 1541 N N . ARG A 1 198 ? -10.555 -1.805 -10.718 1.00 97.88 198 ARG A N 1
ATOM 1542 C CA . ARG A 1 198 ? -11.555 -1.214 -11.623 1.00 97.88 198 ARG A CA 1
ATOM 1543 C C . ARG A 1 198 ? -11.260 -1.566 -13.077 1.00 97.88 198 ARG A C 1
ATOM 1545 O O . ARG A 1 198 ? -12.154 -2.045 -13.754 1.00 97.88 198 ARG A O 1
ATOM 1552 N N . THR A 1 199 ? -10.010 -1.434 -13.520 1.00 97.81 199 THR A N 1
ATOM 1553 C CA . THR A 1 199 ? -9.608 -1.747 -14.903 1.00 97.81 199 THR A CA 1
ATOM 1554 C C . THR A 1 199 ? -9.933 -3.187 -15.284 1.00 97.81 199 THR A C 1
ATOM 1556 O O . THR A 1 199 ? -10.535 -3.422 -16.331 1.00 97.81 199 THR A O 1
ATOM 1559 N N . LEU A 1 200 ? -9.572 -4.152 -14.433 1.00 97.44 200 LEU A N 1
ATOM 1560 C CA . LEU A 1 200 ? -9.859 -5.562 -14.696 1.00 97.44 200 LEU A CA 1
ATOM 1561 C C . LEU A 1 200 ? -11.368 -5.844 -14.688 1.00 97.44 200 LEU A C 1
ATOM 1563 O O . LEU A 1 200 ? -11.863 -6.542 -15.571 1.00 97.44 200 LEU A O 1
ATOM 1567 N N . ALA A 1 201 ? -12.112 -5.246 -13.751 1.00 96.06 201 ALA A N 1
ATOM 1568 C CA . ALA A 1 201 ? -13.565 -5.392 -13.679 1.00 96.06 201 ALA A CA 1
ATOM 1569 C C . ALA A 1 201 ? -14.283 -4.802 -14.906 1.00 96.06 201 ALA A C 1
ATOM 1571 O O . ALA A 1 201 ? -15.158 -5.454 -15.475 1.00 96.06 201 ALA A O 1
ATOM 1572 N N . ASP A 1 202 ? -13.904 -3.595 -15.330 1.00 95.69 202 ASP A N 1
ATOM 1573 C CA . ASP A 1 202 ? -14.522 -2.885 -16.455 1.00 95.69 202 ASP A CA 1
ATOM 1574 C C . ASP A 1 202 ? -14.263 -3.622 -17.782 1.00 95.69 202 ASP A C 1
ATOM 1576 O O . ASP A 1 202 ? -15.132 -3.672 -18.653 1.00 95.69 202 ASP A O 1
ATOM 1580 N N . ARG A 1 203 ? -13.101 -4.283 -17.903 1.00 96.19 203 ARG A N 1
ATOM 1581 C CA . ARG A 1 203 ? -12.756 -5.174 -19.025 1.00 96.19 203 ARG A CA 1
ATOM 1582 C C . ARG A 1 203 ? -13.314 -6.596 -18.892 1.00 96.19 203 ARG A C 1
ATOM 1584 O O . ARG A 1 203 ? -13.096 -7.404 -19.789 1.00 96.19 203 ARG A O 1
ATOM 1591 N N . ARG A 1 204 ? -14.026 -6.913 -17.802 1.00 95.06 204 ARG A N 1
ATOM 1592 C CA . ARG A 1 204 ? -14.551 -8.257 -17.483 1.00 95.06 204 ARG A CA 1
ATOM 1593 C C . ARG A 1 204 ? -13.472 -9.349 -17.476 1.00 95.06 204 ARG A C 1
ATOM 1595 O O . ARG A 1 204 ? -13.746 -10.498 -17.813 1.00 95.06 204 ARG A O 1
ATOM 1602 N N . LEU A 1 205 ? -12.248 -8.988 -17.102 1.00 95.50 205 LEU A N 1
ATOM 1603 C CA . LEU A 1 205 ? -11.156 -9.938 -16.933 1.00 95.50 205 LEU A CA 1
ATOM 1604 C C . LEU A 1 205 ? -11.251 -10.603 -15.552 1.00 95.50 205 LEU A C 1
ATOM 1606 O O . LEU A 1 205 ? -11.722 -9.968 -14.601 1.00 95.50 205 LEU A O 1
ATOM 1610 N N . PRO A 1 206 ? -10.784 -11.857 -15.406 1.00 93.75 206 PRO A N 1
ATOM 1611 C CA . PRO A 1 206 ? -10.583 -12.455 -14.093 1.00 93.75 206 PRO A CA 1
ATOM 1612 C C . PRO A 1 206 ? -9.726 -11.533 -13.221 1.00 93.75 206 PRO A C 1
ATOM 1614 O O . PRO A 1 206 ? -8.785 -10.918 -13.709 1.00 93.75 206 PRO A O 1
ATOM 1617 N N . CYS A 1 207 ? -10.041 -11.424 -11.936 1.00 93.44 207 CYS A N 1
ATOM 1618 C CA . CYS A 1 207 ? -9.289 -10.594 -11.002 1.00 93.44 207 CYS A CA 1
ATOM 1619 C C . CYS A 1 207 ? -9.218 -11.306 -9.658 1.00 93.44 207 CYS A C 1
ATOM 1621 O O . CYS A 1 207 ? -10.230 -11.799 -9.163 1.00 93.44 207 CYS A O 1
ATOM 1623 N N . LEU A 1 208 ? -8.028 -11.343 -9.063 1.00 96.25 208 LEU A N 1
ATOM 1624 C CA . LEU A 1 208 ? -7.853 -11.814 -7.699 1.00 96.25 208 LEU A CA 1
ATOM 1625 C C . LEU A 1 208 ? -8.025 -10.623 -6.749 1.00 96.25 208 LEU A C 1
ATOM 1627 O O . LEU A 1 208 ? -7.077 -9.896 -6.449 1.00 96.25 208 LEU A O 1
ATOM 1631 N N . TYR A 1 209 ? -9.259 -10.396 -6.307 1.00 98.25 209 TYR A N 1
ATOM 1632 C CA . TYR A 1 209 ? -9.579 -9.303 -5.399 1.00 98.25 209 TYR A CA 1
ATOM 1633 C C . TYR A 1 209 ? -8.993 -9.562 -4.015 1.00 98.25 209 TYR A C 1
ATOM 1635 O O . TYR A 1 209 ? -8.993 -10.688 -3.516 1.00 98.25 209 TYR A O 1
ATOM 1643 N N . ARG A 1 210 ? -8.546 -8.489 -3.363 1.00 98.44 210 ARG A N 1
ATOM 1644 C CA . ARG A 1 210 ? -8.257 -8.486 -1.933 1.00 98.44 210 ARG A CA 1
ATOM 1645 C C . ARG A 1 210 ? -9.539 -8.079 -1.222 1.00 98.44 210 ARG A C 1
ATOM 1647 O O . ARG A 1 210 ? -9.859 -6.894 -1.144 1.00 98.44 210 ARG A O 1
ATOM 1654 N N . VAL A 1 211 ? -10.289 -9.067 -0.756 1.00 98.25 211 VAL A N 1
ATOM 1655 C CA . VAL A 1 211 ? -11.591 -8.858 -0.124 1.00 98.25 211 VAL A CA 1
ATOM 1656 C C . VAL A 1 211 ? -11.476 -8.889 1.390 1.00 98.25 211 VAL A C 1
ATOM 1658 O O . VAL A 1 211 ? -10.617 -9.570 1.946 1.00 98.25 211 VAL A O 1
ATOM 1661 N N . HIS A 1 212 ? -12.351 -8.150 2.056 1.00 97.69 212 HIS A N 1
ATOM 1662 C CA . HIS A 1 212 ? -12.457 -8.121 3.510 1.00 97.69 212 HIS A CA 1
ATOM 1663 C C . HIS A 1 212 ? -13.941 -8.075 3.849 1.00 97.69 212 HIS A C 1
ATOM 1665 O O . HIS A 1 212 ? -14.609 -7.092 3.525 1.00 97.69 212 HIS A O 1
ATOM 1671 N N . ASP A 1 213 ? -14.447 -9.157 4.433 1.00 96.31 213 ASP A N 1
ATOM 1672 C CA . ASP A 1 213 ? -15.859 -9.276 4.780 1.00 96.31 213 ASP A CA 1
ATOM 1673 C C . ASP A 1 213 ? -16.214 -8.430 6.013 1.00 96.31 213 ASP A C 1
ATOM 1675 O O . ASP A 1 213 ? -15.348 -7.868 6.689 1.00 96.31 213 ASP A O 1
ATOM 1679 N N . LYS A 1 214 ? -17.508 -8.326 6.300 1.00 94.38 214 LYS A N 1
ATOM 1680 C CA . LYS A 1 214 ? -18.014 -7.727 7.530 1.00 94.38 214 LYS A CA 1
ATOM 1681 C C . LYS A 1 214 ? -17.611 -8.578 8.747 1.00 94.38 214 LYS A C 1
ATOM 1683 O O . LYS A 1 214 ? -17.461 -9.793 8.624 1.00 94.38 214 LYS A O 1
ATOM 1688 N N . PRO A 1 215 ? -17.474 -7.958 9.931 1.00 92.44 215 PRO A N 1
ATOM 1689 C CA . PRO A 1 215 ? -17.324 -8.676 11.190 1.00 92.44 215 PRO A CA 1
ATOM 1690 C C . PRO A 1 215 ? -18.439 -9.698 11.416 1.00 92.44 215 PRO A C 1
ATOM 1692 O O . PRO A 1 215 ? -19.597 -9.456 11.067 1.00 92.44 215 PRO A O 1
ATOM 1695 N N . ASP A 1 216 ? -18.084 -10.808 12.056 1.00 91.12 216 ASP A N 1
ATOM 1696 C CA . ASP A 1 216 ? -19.041 -11.831 12.466 1.00 91.12 216 ASP A CA 1
ATOM 1697 C C . ASP A 1 216 ? -19.993 -11.302 13.558 1.00 91.12 216 ASP A C 1
ATOM 1699 O O . ASP A 1 216 ? -19.585 -10.552 14.449 1.00 91.12 216 ASP A O 1
ATOM 1703 N N . ALA A 1 217 ? -21.264 -11.706 13.501 1.00 90.94 217 ALA A N 1
ATOM 1704 C CA . ALA A 1 217 ? -22.300 -11.205 14.403 1.00 90.94 217 ALA A CA 1
ATOM 1705 C C . ALA A 1 217 ? -22.021 -11.540 15.879 1.00 90.94 217 ALA A C 1
ATOM 1707 O O . ALA A 1 217 ? -22.230 -10.689 16.742 1.00 90.94 217 ALA A O 1
ATOM 1708 N N . LEU A 1 218 ? -21.496 -12.734 16.177 1.00 91.38 218 LEU A N 1
ATOM 1709 C CA . LEU A 1 218 ? -21.152 -13.126 17.545 1.00 91.38 218 LEU A CA 1
ATOM 1710 C C . LEU A 1 218 ? -19.969 -12.302 18.064 1.00 91.38 218 LEU A C 1
ATOM 1712 O O . LEU A 1 218 ? -19.963 -11.867 19.215 1.00 91.38 218 LEU A O 1
ATOM 1716 N N . LYS A 1 219 ? -18.976 -12.032 17.208 1.00 92.25 219 LYS A N 1
ATOM 1717 C CA . LYS A 1 219 ? -17.852 -11.152 17.560 1.00 92.25 219 LYS A CA 1
ATOM 1718 C C . LYS A 1 219 ? -18.301 -9.716 17.851 1.00 92.25 219 LYS A C 1
ATOM 1720 O O . LYS A 1 219 ? -17.754 -9.092 18.760 1.00 92.25 219 LYS A O 1
ATOM 1725 N N . LEU A 1 220 ? -19.270 -9.198 17.095 1.00 92.25 220 LEU A N 1
ATOM 1726 C CA . LEU A 1 220 ? -19.854 -7.874 17.329 1.00 92.25 220 LEU A CA 1
ATOM 1727 C C . LEU A 1 220 ? -20.646 -7.819 18.634 1.00 92.25 220 LEU A C 1
ATOM 1729 O O . LEU A 1 220 ? -20.504 -6.854 19.380 1.00 92.25 220 LEU A O 1
ATOM 1733 N N . GLU A 1 221 ? -21.421 -8.860 18.937 1.00 91.19 221 GLU A N 1
ATOM 1734 C CA . GLU A 1 221 ? -22.156 -8.961 20.199 1.00 91.19 221 GLU A CA 1
ATOM 1735 C C . GLU A 1 221 ? -21.197 -8.979 21.400 1.00 91.19 221 GLU A C 1
ATOM 1737 O O . GLU A 1 221 ? -21.375 -8.213 22.344 1.00 91.19 221 GLU A O 1
ATOM 1742 N N . ASN A 1 222 ? -20.118 -9.764 21.328 1.00 91.44 222 ASN A N 1
ATOM 1743 C CA . ASN A 1 222 ? -19.094 -9.800 22.376 1.00 91.44 222 ASN A CA 1
ATOM 1744 C C . ASN A 1 222 ? -18.410 -8.436 22.570 1.00 91.44 222 ASN A C 1
ATOM 1746 O O . ASN A 1 222 ? -18.152 -8.026 23.702 1.00 91.44 222 ASN A O 1
ATOM 1750 N N . LEU A 1 223 ? -18.125 -7.718 21.476 1.00 93.31 223 LEU A N 1
ATOM 1751 C CA . LEU A 1 223 ? -17.585 -6.358 21.543 1.00 93.31 223 LEU A CA 1
ATOM 1752 C C . LEU A 1 223 ? -18.579 -5.405 22.221 1.00 93.31 223 LEU A C 1
ATOM 1754 O O . LEU A 1 223 ? -18.183 -4.649 23.104 1.00 93.31 223 LEU A O 1
ATOM 1758 N N . ALA A 1 224 ? -19.859 -5.459 21.846 1.00 92.69 224 ALA A N 1
ATOM 1759 C CA . ALA A 1 224 ? -20.897 -4.613 22.427 1.00 92.69 224 ALA A CA 1
ATOM 1760 C C . ALA A 1 224 ? -21.068 -4.861 23.934 1.00 92.69 224 ALA A C 1
ATOM 1762 O O . ALA A 1 224 ? -21.116 -3.906 24.705 1.00 92.69 224 ALA A O 1
ATOM 1763 N N . GLN A 1 225 ? -21.084 -6.127 24.363 1.00 92.00 225 GLN A N 1
ATOM 1764 C CA . GLN A 1 225 ? -21.145 -6.491 25.780 1.00 92.00 225 GLN A CA 1
ATOM 1765 C C . GLN A 1 225 ? -19.937 -5.964 26.552 1.00 92.00 225 GLN A C 1
ATOM 1767 O O . GLN A 1 225 ? -20.098 -5.409 27.636 1.00 92.00 225 GLN A O 1
ATOM 1772 N N . TYR A 1 226 ? -18.728 -6.094 26.003 1.00 92.06 226 TYR A N 1
ATOM 1773 C CA . TYR A 1 226 ? -17.529 -5.569 26.654 1.00 92.06 226 TYR A CA 1
ATOM 1774 C C . TYR A 1 226 ? -17.581 -4.042 26.814 1.00 92.06 226 TYR A C 1
ATOM 1776 O O . TYR A 1 226 ? -17.292 -3.523 27.889 1.00 92.06 226 TYR A O 1
ATOM 1784 N N . LEU A 1 227 ? -18.000 -3.321 25.770 1.00 93.56 227 LEU A N 1
ATOM 1785 C CA . LEU A 1 227 ? -18.157 -1.864 25.820 1.00 93.56 227 LEU A CA 1
ATOM 1786 C C . LEU A 1 227 ? -19.207 -1.431 26.853 1.00 93.56 227 LEU A C 1
ATOM 1788 O O . LEU A 1 227 ? -18.984 -0.462 27.573 1.00 93.56 227 LEU A O 1
ATOM 1792 N N . GLU A 1 228 ? -20.306 -2.175 26.983 1.00 93.06 228 GLU A N 1
ATOM 1793 C CA . GLU A 1 228 ? -21.349 -1.919 27.982 1.00 93.06 228 GLU A CA 1
ATOM 1794 C C . GLU A 1 228 ? -20.815 -2.030 29.420 1.00 93.06 228 GLU A C 1
ATOM 1796 O O . GLU A 1 228 ? -21.101 -1.161 30.242 1.00 93.06 228 GLU A O 1
ATOM 1801 N N . HIS A 1 229 ? -19.958 -3.017 29.712 1.00 92.44 229 HIS A N 1
ATOM 1802 C CA . HIS A 1 229 ? -19.297 -3.141 31.022 1.00 92.44 229 HIS A CA 1
ATOM 1803 C C . HIS A 1 229 ? -18.364 -1.963 31.336 1.00 92.44 229 HIS A C 1
ATOM 1805 O O . HIS A 1 229 ? -18.161 -1.630 32.501 1.00 92.44 229 HIS A O 1
ATOM 1811 N N . LEU A 1 230 ? -17.814 -1.317 30.305 1.00 91.38 230 LEU A N 1
ATOM 1812 C CA . LEU A 1 230 ? -17.000 -0.107 30.429 1.00 91.38 230 LEU A CA 1
ATOM 1813 C C . LEU A 1 230 ? -17.837 1.183 30.481 1.00 91.38 230 LEU A C 1
ATOM 1815 O O . LEU A 1 230 ? -17.275 2.275 30.519 1.00 91.38 230 LEU A O 1
ATOM 1819 N N . GLY A 1 231 ? -19.171 1.085 30.444 1.00 91.62 231 GLY A N 1
ATOM 1820 C CA . GLY A 1 231 ? -20.065 2.243 30.377 1.00 91.62 231 GLY A CA 1
ATOM 1821 C C . GLY A 1 231 ? -20.066 2.954 29.017 1.00 91.62 231 GLY A C 1
ATOM 1822 O O . GLY A 1 231 ? -20.544 4.083 28.912 1.00 91.62 231 GLY A O 1
ATOM 1823 N N . ILE A 1 232 ? -19.546 2.317 27.963 1.00 90.56 232 ILE A N 1
ATOM 1824 C CA . ILE A 1 232 ? -19.476 2.876 26.611 1.00 90.56 232 ILE A CA 1
ATOM 1825 C C . ILE A 1 232 ? -20.678 2.380 25.804 1.00 90.56 232 ILE A C 1
ATOM 1827 O O . ILE A 1 232 ? -20.718 1.248 25.326 1.00 90.56 232 ILE A O 1
ATOM 1831 N N . GLY A 1 233 ? -21.663 3.256 25.610 1.00 85.50 233 GLY A N 1
ATOM 1832 C CA . GLY A 1 233 ? -22.840 2.947 24.801 1.00 85.50 233 GLY A CA 1
ATOM 1833 C C . GLY A 1 233 ? -22.493 2.733 23.324 1.00 85.50 233 GLY A C 1
ATOM 1834 O O . GLY A 1 233 ? -22.043 3.656 22.636 1.00 85.50 233 GLY A O 1
ATOM 1835 N N . TRP A 1 234 ? -22.763 1.532 22.811 1.00 87.75 234 TRP A N 1
ATOM 1836 C CA . TRP A 1 234 ? -22.591 1.191 21.400 1.00 87.75 234 TRP A CA 1
ATOM 1837 C C . TRP A 1 234 ? -23.770 0.349 20.899 1.00 87.75 234 TRP A C 1
ATOM 1839 O O . TRP A 1 234 ? -24.220 -0.574 21.574 1.00 87.75 234 TRP A O 1
ATOM 1849 N N . SER A 1 235 ? -24.314 0.705 19.729 1.00 80.25 235 SER A N 1
ATOM 1850 C CA . SER A 1 235 ? -25.418 -0.052 19.115 1.00 80.25 235 SER A CA 1
ATOM 1851 C C . SER A 1 235 ? -24.958 -1.473 18.796 1.00 80.25 235 SER A C 1
ATOM 1853 O O . SER A 1 235 ? -23.815 -1.662 18.415 1.00 80.25 235 SER A O 1
ATOM 1855 N N . ARG A 1 236 ? -25.852 -2.459 18.889 1.00 73.88 236 ARG A N 1
ATOM 1856 C CA . ARG A 1 236 ? -25.585 -3.849 18.473 1.00 73.88 236 ARG A CA 1
ATOM 1857 C C . ARG A 1 236 ? -25.896 -4.114 16.993 1.00 73.88 236 ARG A C 1
ATOM 1859 O O . ARG A 1 236 ? -25.734 -5.230 16.512 1.00 73.88 236 ARG A O 1
ATOM 1866 N N . THR A 1 237 ? -26.418 -3.125 16.262 1.00 73.75 237 THR A N 1
ATOM 1867 C CA . THR A 1 237 ? -26.983 -3.339 14.919 1.00 73.75 237 THR A CA 1
ATOM 1868 C C . THR A 1 237 ? -26.282 -2.533 13.828 1.00 73.75 237 THR A C 1
ATOM 1870 O O . THR A 1 237 ? -25.974 -1.356 13.999 1.00 73.75 237 THR A O 1
ATOM 1873 N N . ALA A 1 238 ? -26.093 -3.198 12.679 1.00 64.56 238 ALA A N 1
ATOM 1874 C CA . ALA A 1 238 ? -25.682 -2.654 11.382 1.00 64.56 238 ALA A CA 1
ATOM 1875 C C . ALA A 1 238 ? -24.478 -1.692 11.411 1.00 64.56 238 ALA A C 1
ATOM 1877 O O . ALA A 1 238 ? -24.604 -0.503 11.123 1.00 64.56 238 ALA A O 1
ATOM 1878 N N . HIS A 1 239 ? -23.287 -2.237 11.659 1.00 79.81 239 HIS A N 1
ATOM 1879 C CA . HIS A 1 239 ? -22.055 -1.453 11.655 1.00 79.81 239 HIS A CA 1
ATOM 1880 C C . HIS A 1 239 ? -21.517 -1.200 10.250 1.00 79.81 239 HIS A C 1
ATOM 1882 O O . HIS A 1 239 ? -21.238 -2.121 9.476 1.00 79.81 239 HIS A O 1
ATOM 1888 N N . LYS A 1 240 ? -21.320 0.077 9.940 1.00 90.62 240 LYS A N 1
ATOM 1889 C CA . LYS A 1 240 ? -20.456 0.537 8.859 1.00 90.62 240 LYS A CA 1
ATOM 1890 C C . LYS A 1 240 ? -19.025 0.672 9.390 1.00 90.62 240 LYS A C 1
ATOM 1892 O O . LYS A 1 240 ? -18.836 0.915 10.580 1.00 90.62 240 LYS A O 1
ATOM 1897 N N . PRO A 1 241 ? -18.010 0.608 8.517 1.00 92.38 241 PRO A N 1
ATOM 1898 C CA . PRO A 1 241 ? -16.611 0.805 8.909 1.00 92.38 241 PRO A CA 1
ATOM 1899 C C . PRO A 1 241 ? -16.398 2.094 9.739 1.00 92.38 241 PRO A C 1
ATOM 1901 O O . PRO A 1 241 ? -15.785 2.066 10.803 1.00 92.38 241 PRO A O 1
ATOM 1904 N N . ALA A 1 242 ? -17.038 3.198 9.336 1.00 92.31 242 ALA A N 1
ATOM 1905 C CA . ALA A 1 242 ? -16.998 4.478 10.048 1.00 92.31 242 ALA A CA 1
ATOM 1906 C C . ALA A 1 242 ? -17.569 4.457 11.485 1.00 92.31 242 ALA A C 1
ATOM 1908 O O . ALA A 1 242 ? -17.230 5.331 12.281 1.00 92.31 242 ALA A O 1
ATOM 1909 N N . ASP A 1 243 ? -18.445 3.505 11.833 1.00 92.44 243 ASP A N 1
ATOM 1910 C CA . ASP A 1 243 ? -18.987 3.388 13.196 1.00 92.44 243 ASP A CA 1
ATOM 1911 C C . ASP A 1 243 ? -17.904 2.989 14.202 1.00 92.44 243 ASP A C 1
ATOM 1913 O O . ASP A 1 243 ? -17.912 3.478 15.331 1.00 92.44 243 ASP A O 1
ATOM 1917 N N . PHE A 1 244 ? -16.941 2.159 13.789 1.00 93.88 244 PHE A N 1
ATOM 1918 C CA . PHE A 1 244 ? -15.805 1.777 14.630 1.00 93.88 244 PHE A CA 1
ATOM 1919 C C . PHE A 1 244 ? -14.856 2.952 14.853 1.00 93.88 244 PHE A C 1
ATOM 1921 O O . PHE A 1 244 ? -14.419 3.187 15.971 1.00 93.88 244 PHE A O 1
ATOM 1928 N N . THR A 1 245 ? -14.582 3.741 13.813 1.00 92.69 245 THR A N 1
ATOM 1929 C CA . THR A 1 245 ? -13.746 4.945 13.952 1.00 92.69 245 THR A CA 1
ATOM 1930 C C . THR A 1 245 ? -14.397 5.971 14.874 1.00 92.69 245 THR A C 1
ATOM 1932 O O . THR A 1 245 ? -13.746 6.471 15.785 1.00 92.69 245 THR A O 1
ATOM 1935 N N . ARG A 1 246 ? -15.710 6.206 14.734 1.00 91.88 246 ARG A N 1
ATOM 1936 C CA . ARG A 1 246 ? -16.455 7.066 15.666 1.00 91.88 246 ARG A CA 1
ATOM 1937 C C . ARG A 1 246 ? -16.436 6.552 17.102 1.00 91.88 246 ARG A C 1
ATOM 1939 O O . ARG A 1 246 ? -16.377 7.365 18.016 1.00 91.88 246 ARG A O 1
ATOM 1946 N N . LEU A 1 247 ? -16.522 5.237 17.311 1.00 92.56 247 LEU A N 1
ATOM 1947 C CA . LEU A 1 247 ? -16.392 4.635 18.640 1.00 92.56 247 LEU A CA 1
ATOM 1948 C C . LEU A 1 247 ? -15.023 4.968 19.250 1.00 92.56 247 LEU A C 1
ATOM 1950 O O . LEU A 1 247 ? -14.964 5.481 20.362 1.00 92.56 247 LEU A O 1
ATOM 1954 N N . LEU A 1 248 ? -13.939 4.729 18.510 1.00 92.69 248 LEU A N 1
ATOM 1955 C CA . LEU A 1 248 ? -12.572 4.938 18.999 1.00 92.69 248 LEU A CA 1
ATOM 1956 C C . LEU A 1 248 ? -12.250 6.416 19.257 1.00 92.69 248 LEU A C 1
ATOM 1958 O O . LEU A 1 248 ? -11.578 6.734 20.234 1.00 92.69 248 LEU A O 1
ATOM 1962 N N . GLN A 1 249 ? -12.785 7.322 18.434 1.00 91.19 249 GLN A N 1
ATOM 1963 C CA . GLN A 1 249 ? -12.621 8.771 18.598 1.00 91.19 249 GLN A CA 1
ATOM 1964 C C . GLN A 1 249 ? -13.310 9.328 19.855 1.00 91.19 249 GLN A C 1
ATOM 1966 O O . GLN A 1 249 ? -12.911 10.382 20.337 1.00 91.19 249 GLN A O 1
ATOM 1971 N N . ARG A 1 250 ? -14.329 8.644 20.397 1.00 91.62 250 ARG A N 1
ATOM 1972 C CA . ARG A 1 250 ? -15.017 9.057 21.638 1.00 91.62 250 ARG A CA 1
ATOM 1973 C C . ARG A 1 250 ? -14.259 8.680 22.907 1.00 91.62 250 ARG A C 1
ATOM 1975 O O . ARG A 1 250 ? -14.563 9.208 23.969 1.00 91.62 250 ARG A O 1
ATOM 1982 N N . ILE A 1 251 ? -13.335 7.729 22.819 1.00 92.44 251 ILE A N 1
ATOM 1983 C CA . ILE A 1 251 ? -12.559 7.265 23.966 1.00 92.44 251 ILE A CA 1
ATOM 1984 C C . ILE A 1 251 ? -11.350 8.178 24.069 1.00 92.44 251 ILE A C 1
ATOM 1986 O O . ILE A 1 251 ? -10.479 8.086 23.216 1.00 92.44 251 ILE A O 1
ATOM 1990 N N . GLU A 1 252 ? -11.299 9.075 25.053 1.00 91.25 252 GLU A N 1
ATOM 1991 C CA . GLU A 1 252 ? -10.187 10.027 25.220 1.00 91.25 252 GLU A CA 1
ATOM 1992 C C . GLU A 1 252 ? -8.955 9.391 25.873 1.00 91.25 252 GLU A C 1
ATOM 1994 O O . GLU A 1 252 ? -7.826 9.699 25.487 1.00 91.25 252 GLU A O 1
ATOM 1999 N N . GLU A 1 253 ? -9.177 8.477 26.821 1.00 93.94 253 GLU A N 1
ATOM 2000 C CA . GLU A 1 253 ? -8.124 7.829 27.599 1.00 93.94 253 GLU A CA 1
ATOM 2001 C C . GLU A 1 253 ? -7.277 6.887 26.715 1.00 93.94 253 GLU A C 1
ATOM 2003 O O . GLU A 1 253 ? -7.818 5.934 26.142 1.00 93.94 253 GLU A O 1
ATOM 2008 N N . PRO A 1 254 ? -5.955 7.119 26.579 1.00 91.06 254 PRO A N 1
ATOM 2009 C CA . PRO A 1 254 ? -5.131 6.387 25.618 1.00 91.06 254 PRO A CA 1
ATOM 2010 C C . PRO A 1 254 ? -5.067 4.873 25.844 1.00 91.06 254 PRO A C 1
ATOM 2012 O O . PRO A 1 254 ? -5.163 4.119 24.875 1.00 91.06 254 PRO A O 1
ATOM 2015 N N . ALA A 1 255 ? -4.935 4.411 27.093 1.00 91.75 255 ALA A N 1
ATOM 2016 C CA . ALA A 1 255 ? -4.798 2.980 27.362 1.00 91.75 255 ALA A CA 1
ATOM 2017 C C . ALA A 1 255 ? -6.123 2.243 27.119 1.00 91.75 255 ALA A C 1
ATOM 2019 O O . ALA A 1 255 ? -6.130 1.177 26.500 1.00 91.75 255 ALA A O 1
ATOM 2020 N N . LEU A 1 256 ? -7.256 2.836 27.502 1.00 93.06 256 LEU A N 1
ATOM 2021 C CA . LEU A 1 256 ? -8.574 2.327 27.125 1.00 93.06 256 LEU A CA 1
ATOM 2022 C C . LEU A 1 256 ? -8.787 2.320 25.605 1.00 93.06 256 LEU A C 1
ATOM 2024 O O . LEU A 1 256 ? -9.300 1.338 25.063 1.00 93.06 256 LEU A O 1
ATOM 2028 N N . ARG A 1 257 ? -8.363 3.372 24.890 1.00 93.31 257 ARG A N 1
ATOM 2029 C CA . ARG A 1 257 ? -8.460 3.436 23.421 1.00 93.31 257 ARG A CA 1
ATOM 2030 C C . ARG A 1 257 ? -7.665 2.314 22.758 1.00 93.31 257 ARG A C 1
ATOM 2032 O O . ARG A 1 257 ? -8.174 1.696 21.824 1.00 93.31 257 ARG A O 1
ATOM 2039 N N . GLU A 1 258 ? -6.458 2.016 23.234 1.00 92.44 258 GLU A N 1
ATOM 2040 C CA . GLU A 1 258 ? -5.639 0.902 22.736 1.00 92.44 258 GLU A CA 1
ATOM 2041 C C . GLU A 1 258 ? -6.312 -0.458 22.996 1.00 92.44 258 GLU A C 1
ATOM 2043 O O . GLU A 1 258 ? -6.412 -1.299 22.092 1.00 92.44 258 GLU A O 1
ATOM 2048 N N . GLN A 1 259 ? -6.845 -0.661 24.206 1.00 92.50 259 GLN A N 1
ATOM 2049 C CA . GLN A 1 259 ? -7.567 -1.885 24.570 1.00 92.50 259 GLN A CA 1
ATOM 2050 C C . GLN A 1 259 ? -8.794 -2.103 23.677 1.00 92.50 259 GLN A C 1
ATOM 2052 O O . GLN A 1 259 ? -8.949 -3.171 23.075 1.00 92.50 259 GLN A O 1
ATOM 2057 N N . VAL A 1 260 ? -9.638 -1.079 23.520 1.00 93.75 260 VAL A N 1
ATOM 2058 C CA . VAL A 1 260 ? -10.818 -1.150 22.649 1.00 93.75 260 VAL A CA 1
ATOM 2059 C C . VAL A 1 260 ? -10.411 -1.314 21.183 1.00 93.75 260 VAL A C 1
ATOM 2061 O O . VAL A 1 260 ? -11.021 -2.120 20.484 1.00 93.75 260 VAL A O 1
ATOM 2064 N N . SER A 1 261 ? -9.349 -0.650 20.714 1.00 94.12 261 SER A N 1
ATOM 2065 C CA . SER A 1 261 ? -8.828 -0.834 19.347 1.00 94.12 261 SER A CA 1
ATOM 2066 C C . SER A 1 261 ? -8.432 -2.287 19.081 1.00 94.12 261 SER A C 1
ATOM 2068 O O . SER A 1 261 ? -8.752 -2.839 18.028 1.00 94.12 261 SER A O 1
ATOM 2070 N N . THR A 1 262 ? -7.806 -2.947 20.057 1.00 93.12 262 THR A N 1
ATOM 2071 C CA . THR A 1 262 ? -7.436 -4.367 19.960 1.00 93.12 262 THR A CA 1
ATOM 2072 C C . THR A 1 262 ? -8.667 -5.268 19.852 1.00 93.12 262 THR A C 1
ATOM 2074 O O . THR A 1 262 ? -8.685 -6.215 19.060 1.00 93.12 262 THR A O 1
ATOM 2077 N N . LEU A 1 263 ? -9.724 -4.979 20.612 1.00 92.81 263 LEU A N 1
ATOM 2078 C CA . LEU A 1 263 ? -10.977 -5.735 20.547 1.00 92.81 263 LEU A CA 1
ATOM 2079 C C . LEU A 1 263 ? -11.734 -5.491 19.242 1.00 92.81 263 LEU A C 1
ATOM 2081 O O . LEU A 1 263 ? -12.206 -6.446 18.622 1.00 92.81 263 LEU A O 1
ATOM 2085 N N . VAL A 1 264 ? -11.777 -4.241 18.774 1.00 94.06 264 VAL A N 1
ATOM 2086 C CA . VAL A 1 264 ? -12.310 -3.893 17.454 1.00 94.06 264 VAL A CA 1
ATOM 2087 C C . VAL A 1 264 ? -11.570 -4.679 16.378 1.00 94.06 264 VAL A C 1
ATOM 2089 O O . VAL A 1 264 ? -12.234 -5.334 15.576 1.00 94.06 264 VAL A O 1
ATOM 2092 N N . LEU A 1 265 ? -10.233 -4.704 16.390 1.00 93.50 265 LEU A N 1
ATOM 2093 C CA . LEU A 1 265 ? -9.435 -5.479 15.436 1.00 93.50 265 LEU A CA 1
ATOM 2094 C C . LEU A 1 265 ? -9.784 -6.975 15.483 1.00 93.50 265 LEU A C 1
ATOM 2096 O O . LEU A 1 265 ? -10.033 -7.580 14.443 1.00 93.50 265 LEU A O 1
ATOM 2100 N N . ARG A 1 266 ? -9.860 -7.570 16.679 1.00 92.56 266 ARG A N 1
ATOM 2101 C CA . ARG A 1 266 ? -10.209 -8.993 16.867 1.00 92.56 266 ARG A CA 1
ATOM 2102 C C . ARG A 1 266 ? -11.626 -9.336 16.404 1.00 92.56 266 ARG A C 1
ATOM 2104 O O . ARG A 1 266 ? -11.879 -10.480 16.000 1.00 92.56 266 ARG A O 1
ATOM 2111 N N . SER A 1 267 ? -12.534 -8.360 16.442 1.00 92.56 267 SER A N 1
ATOM 2112 C CA . SER A 1 267 ? -13.896 -8.525 15.934 1.00 92.56 267 SER A CA 1
ATOM 2113 C C . SER A 1 267 ? -13.964 -8.581 14.401 1.00 92.56 267 SER A C 1
ATOM 2115 O O . SER A 1 267 ? -14.880 -9.199 13.862 1.00 92.56 267 SER A O 1
ATOM 2117 N N . GLN A 1 268 ? -12.979 -8.009 13.695 1.00 94.25 268 GLN A N 1
ATOM 2118 C CA . GLN A 1 268 ? -12.971 -7.968 12.232 1.00 94.25 268 GLN A CA 1
ATOM 2119 C C . GLN A 1 268 ? -12.771 -9.355 11.599 1.00 94.25 268 GLN A C 1
ATOM 2121 O O . GLN A 1 268 ? -12.256 -10.299 12.215 1.00 94.25 268 GLN A O 1
ATOM 2126 N N . ALA A 1 269 ? -13.191 -9.473 10.338 1.00 94.31 269 ALA A N 1
ATOM 2127 C CA . ALA A 1 269 ? -12.865 -10.614 9.498 1.00 94.31 269 ALA A CA 1
ATOM 2128 C C . ALA A 1 269 ? -11.413 -10.517 9.001 1.00 94.31 269 ALA A C 1
ATOM 2130 O O . ALA A 1 269 ? -10.817 -9.444 8.932 1.00 94.31 269 ALA A O 1
ATOM 2131 N N . GLN A 1 270 ? -10.823 -11.649 8.626 1.00 95.88 270 GLN A N 1
ATOM 2132 C CA . GLN A 1 270 ? -9.520 -11.634 7.971 1.00 95.88 270 GLN A CA 1
ATOM 2133 C C . GLN A 1 270 ? -9.703 -11.310 6.486 1.00 95.88 270 GLN A C 1
ATOM 2135 O O . GLN A 1 270 ? -10.540 -11.905 5.809 1.00 95.88 270 GLN A O 1
ATOM 2140 N N . ALA A 1 271 ? -8.905 -10.382 5.958 1.00 97.06 271 ALA A N 1
ATOM 2141 C CA . ALA A 1 271 ? -8.885 -10.129 4.523 1.00 97.06 271 ALA A CA 1
ATOM 2142 C C . ALA A 1 271 ? -8.209 -11.294 3.774 1.00 97.06 271 ALA A C 1
ATOM 2144 O O . ALA A 1 271 ? -7.146 -11.775 4.183 1.00 97.06 271 ALA A O 1
ATOM 2145 N N . ILE A 1 272 ? -8.794 -11.711 2.651 1.00 97.88 272 ILE A N 1
ATOM 2146 C CA . ILE A 1 272 ? -8.346 -12.852 1.838 1.00 97.88 272 ILE A CA 1
ATOM 2147 C C . ILE A 1 272 ? -8.253 -12.476 0.358 1.00 97.88 272 ILE A C 1
ATOM 2149 O O . ILE A 1 272 ? -8.755 -11.438 -0.074 1.00 97.88 272 ILE A O 1
ATOM 2153 N N . TYR A 1 273 ? -7.583 -13.319 -0.423 1.00 98.00 273 TYR A N 1
ATOM 2154 C CA . TYR A 1 273 ? -7.619 -13.238 -1.879 1.00 98.00 273 TYR A CA 1
ATOM 2155 C C . TYR A 1 273 ? -8.774 -14.087 -2.409 1.00 98.00 273 TYR A C 1
ATOM 2157 O O . TYR A 1 273 ? -8.906 -15.244 -2.019 1.00 98.00 273 TYR A O 1
ATOM 2165 N N . SER A 1 274 ? -9.615 -13.521 -3.272 1.00 97.44 274 SER A N 1
ATOM 2166 C CA . SER A 1 274 ? -10.780 -14.216 -3.827 1.00 97.44 274 SER A CA 1
ATOM 2167 C C . SER A 1 274 ? -11.092 -13.746 -5.250 1.00 97.44 274 SER A C 1
ATOM 2169 O O . SER A 1 274 ? -10.999 -12.548 -5.524 1.00 97.44 274 SER A O 1
ATOM 2171 N N . PRO A 1 275 ? -11.502 -14.646 -6.165 1.00 95.38 275 PRO A N 1
ATOM 2172 C CA . PRO A 1 275 ? -12.028 -14.245 -7.468 1.00 95.38 275 PRO A CA 1
ATOM 2173 C C . PRO A 1 275 ? -13.413 -13.584 -7.361 1.00 95.38 275 PRO A C 1
ATOM 2175 O O . PRO A 1 275 ? -13.809 -12.818 -8.238 1.00 95.38 275 PRO A O 1
ATOM 2178 N N . ALA A 1 276 ? -14.158 -13.860 -6.285 1.00 95.94 276 ALA A N 1
ATOM 2179 C CA . ALA A 1 276 ? -15.447 -13.239 -6.021 1.00 95.94 276 ALA A CA 1
ATOM 2180 C C . ALA A 1 276 ? -15.252 -11.904 -5.295 1.00 95.94 276 ALA A C 1
ATOM 2182 O O . ALA A 1 276 ? -14.695 -11.852 -4.198 1.00 95.94 276 ALA A O 1
ATOM 2183 N N . ASN A 1 277 ? -15.748 -10.818 -5.887 1.00 97.06 277 ASN A N 1
ATOM 2184 C CA . ASN A 1 277 ? -15.666 -9.498 -5.277 1.00 97.06 277 ASN A CA 1
ATOM 2185 C C . ASN A 1 277 ? -16.828 -9.242 -4.308 1.00 97.06 277 ASN A C 1
ATOM 2187 O O . ASN A 1 277 ? -17.924 -8.880 -4.737 1.00 97.06 277 ASN A O 1
ATOM 2191 N N . ILE A 1 278 ? -16.550 -9.332 -3.009 1.00 97.00 278 ILE A N 1
ATOM 2192 C CA . ILE A 1 278 ? -17.467 -8.909 -1.934 1.00 97.00 278 ILE A CA 1
ATOM 2193 C C . ILE A 1 278 ? -17.146 -7.500 -1.398 1.00 97.00 278 ILE A C 1
ATOM 2195 O O . ILE A 1 278 ? -17.795 -7.016 -0.474 1.00 97.00 278 ILE A O 1
ATOM 2199 N N . GLY A 1 279 ? -16.158 -6.818 -1.989 1.00 97.19 279 GLY A N 1
ATOM 2200 C CA . GLY A 1 279 ? -15.629 -5.549 -1.497 1.00 97.19 279 GLY A CA 1
ATOM 2201 C C . GLY A 1 279 ? -14.627 -5.714 -0.352 1.00 97.19 279 GLY A C 1
ATOM 2202 O O . GLY A 1 279 ? -14.216 -6.817 0.009 1.00 97.19 279 GLY A O 1
ATOM 2203 N N . HIS A 1 280 ? -14.193 -4.582 0.197 1.00 97.88 280 HIS A N 1
ATOM 2204 C CA . HIS A 1 280 ? -13.235 -4.526 1.292 1.00 97.88 280 HIS A CA 1
ATOM 2205 C C . HIS A 1 280 ? -13.788 -3.655 2.423 1.00 97.88 280 HIS A C 1
ATOM 2207 O O . HIS A 1 280 ? -13.671 -2.428 2.381 1.00 97.88 280 HIS A O 1
ATOM 2213 N N . PHE A 1 281 ? -14.358 -4.297 3.445 1.00 96.25 281 PHE A N 1
ATOM 2214 C CA . PHE A 1 281 ? -15.024 -3.653 4.576 1.00 96.25 281 PHE A CA 1
ATOM 2215 C C . PHE A 1 281 ? -14.123 -2.634 5.273 1.00 96.25 281 PHE A C 1
ATOM 2217 O O . PHE A 1 281 ? -14.466 -1.461 5.326 1.00 96.25 281 PHE A O 1
ATOM 2224 N N . GLY A 1 282 ? -12.923 -3.044 5.698 1.00 94.25 282 GLY A N 1
ATOM 2225 C CA . GLY A 1 282 ? -11.996 -2.175 6.439 1.00 94.25 282 GLY A CA 1
ATOM 2226 C C . GLY A 1 282 ? -11.704 -0.835 5.753 1.00 94.25 282 GLY A C 1
ATOM 2227 O O . GLY A 1 282 ? -11.806 0.197 6.398 1.00 94.25 282 GLY A O 1
ATOM 2228 N N . PHE A 1 283 ? -11.437 -0.839 4.443 1.00 94.81 283 PHE A N 1
ATOM 2229 C CA . PHE A 1 283 ? -11.187 0.369 3.644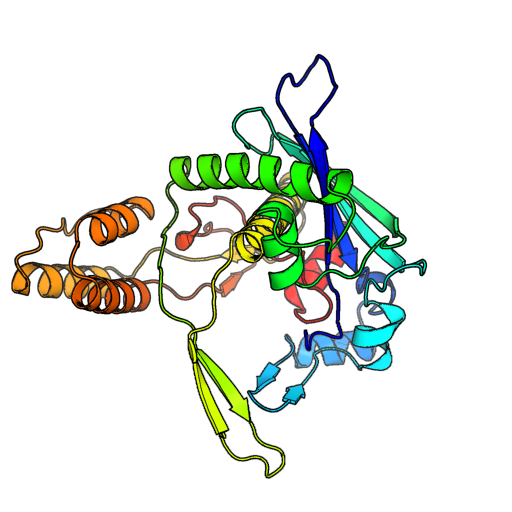 1.00 94.81 283 PHE A CA 1
ATOM 2230 C C . PHE A 1 283 ? -12.449 1.051 3.103 1.00 94.81 283 PHE A C 1
ATOM 2232 O O . PHE A 1 283 ? -12.357 2.112 2.476 1.00 94.81 283 PHE A O 1
ATOM 2239 N N . ASN A 1 284 ? -13.615 0.439 3.310 1.00 96.44 284 ASN A N 1
ATOM 2240 C CA . ASN A 1 284 ? -14.890 0.808 2.710 1.00 96.44 284 ASN A CA 1
ATOM 2241 C C . ASN A 1 284 ? -14.803 0.998 1.179 1.00 96.44 284 ASN A C 1
ATOM 2243 O O . ASN A 1 284 ? -15.258 1.996 0.616 1.00 96.44 284 ASN A O 1
ATOM 2247 N N . LEU A 1 285 ? -14.173 0.038 0.495 1.00 96.94 285 LEU A N 1
ATOM 2248 C CA . LEU A 1 285 ? -13.975 0.050 -0.958 1.00 96.94 285 LEU A CA 1
ATOM 2249 C C . LEU A 1 285 ? -14.815 -1.037 -1.632 1.00 96.94 285 LEU A C 1
ATOM 2251 O O . LEU A 1 285 ? -14.840 -2.185 -1.196 1.00 96.94 285 LEU A O 1
ATOM 2255 N N . ARG A 1 286 ? -15.470 -0.694 -2.748 1.00 96.06 286 ARG A N 1
ATOM 2256 C CA . ARG A 1 286 ? -16.292 -1.648 -3.523 1.00 96.06 286 ARG A CA 1
ATOM 2257 C C . ARG A 1 286 ? -15.466 -2.673 -4.298 1.00 96.06 286 ARG A C 1
ATOM 2259 O O . ARG A 1 286 ? -15.962 -3.758 -4.576 1.00 96.06 286 ARG A O 1
ATOM 2266 N N . ARG A 1 287 ? -14.257 -2.295 -4.720 1.00 96.06 287 ARG A N 1
ATOM 2267 C CA . ARG A 1 287 ? -13.326 -3.118 -5.502 1.00 96.06 287 ARG A CA 1
ATOM 2268 C C . ARG A 1 287 ? -11.913 -2.776 -5.060 1.00 96.06 287 ARG A C 1
ATOM 2270 O O . ARG A 1 287 ? -11.562 -1.599 -5.038 1.00 96.06 287 ARG A O 1
ATOM 2277 N N . TYR A 1 288 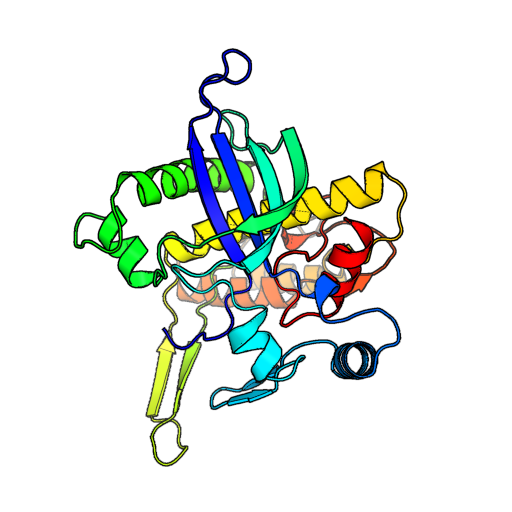? -11.135 -3.791 -4.713 1.00 98.31 288 TYR A N 1
ATOM 2278 C CA . TYR A 1 288 ? -9.753 -3.635 -4.284 1.00 98.31 288 TYR A CA 1
ATOM 2279 C C . TYR A 1 288 ? -8.962 -4.886 -4.667 1.00 98.31 288 TYR A C 1
ATOM 2281 O O . TYR A 1 288 ? -9.432 -6.004 -4.459 1.00 98.31 288 TYR A O 1
ATOM 2289 N N . ALA A 1 289 ? -7.791 -4.708 -5.267 1.00 98.12 289 ALA A N 1
ATOM 2290 C CA . ALA A 1 289 ? -6.894 -5.785 -5.668 1.00 98.12 289 ALA A CA 1
ATOM 2291 C C . ALA A 1 289 ? -5.462 -5.301 -5.465 1.00 98.12 289 ALA A C 1
ATOM 2293 O O . ALA A 1 289 ? -5.173 -4.137 -5.730 1.00 98.12 289 ALA A O 1
ATOM 2294 N N . HIS A 1 290 ? -4.581 -6.166 -4.972 1.00 98.50 290 HIS A N 1
ATOM 2295 C CA . HIS A 1 290 ? -3.180 -5.798 -4.823 1.00 98.50 290 HIS A CA 1
ATOM 2296 C C . HIS A 1 290 ? -2.472 -5.837 -6.184 1.00 98.50 290 HIS A C 1
ATOM 2298 O O . HIS A 1 290 ? -2.566 -6.819 -6.914 1.00 98.50 290 HIS A O 1
ATOM 2304 N N . PHE A 1 291 ? -1.796 -4.743 -6.513 1.00 98.06 291 PHE A N 1
ATOM 2305 C CA . PHE A 1 291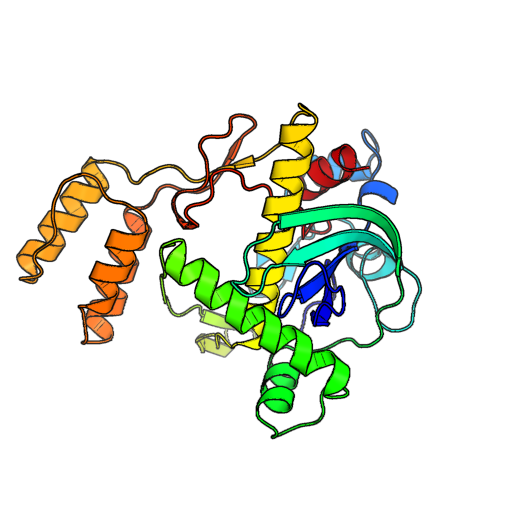 ? -1.043 -4.507 -7.745 1.00 98.06 291 PHE A CA 1
ATOM 2306 C C . PHE A 1 291 ? 0.386 -4.014 -7.454 1.00 98.06 291 PHE A C 1
ATOM 2308 O O . PHE A 1 291 ? 1.284 -4.189 -8.274 1.00 98.06 291 PHE A O 1
ATOM 2315 N N . THR A 1 292 ? 0.603 -3.380 -6.304 1.00 98.31 292 THR A N 1
ATOM 2316 C CA . THR A 1 292 ? 1.773 -2.536 -6.047 1.00 98.31 292 THR A CA 1
ATOM 2317 C C . THR A 1 292 ? 2.981 -3.246 -5.441 1.00 98.31 292 THR A C 1
ATOM 2319 O O . THR A 1 292 ? 3.922 -2.578 -5.033 1.00 98.31 292 THR A O 1
ATOM 2322 N N . SER A 1 293 ? 2.981 -4.575 -5.304 1.00 97.88 293 SER A N 1
ATOM 2323 C CA . SER A 1 293 ? 4.138 -5.292 -4.740 1.00 97.88 293 SER A CA 1
ATOM 2324 C C . SER A 1 293 ? 4.387 -6.677 -5.356 1.00 97.88 293 SER A C 1
ATOM 2326 O O . SER A 1 293 ? 4.381 -7.688 -4.643 1.00 97.88 293 SER A O 1
ATOM 2328 N N . PRO A 1 294 ? 4.575 -6.767 -6.684 1.00 97.81 294 PRO A N 1
ATOM 2329 C CA . PRO A 1 294 ? 4.767 -8.030 -7.392 1.00 97.81 294 PRO A CA 1
ATOM 2330 C C . PRO A 1 294 ? 6.105 -8.719 -7.095 1.00 97.81 294 PRO A C 1
ATOM 2332 O O . PRO A 1 294 ? 6.221 -9.908 -7.387 1.00 97.81 294 PRO A O 1
ATOM 2335 N N . ILE A 1 295 ? 7.105 -8.037 -6.515 1.00 96.81 295 ILE A N 1
ATOM 2336 C CA . ILE A 1 295 ? 8.370 -8.684 -6.125 1.00 96.81 295 ILE A CA 1
ATOM 2337 C C . ILE A 1 295 ? 8.145 -9.664 -4.967 1.00 96.81 295 ILE A C 1
ATOM 2339 O O . ILE A 1 295 ? 8.822 -10.688 -4.869 1.00 96.81 295 ILE A O 1
ATOM 2343 N N . ARG A 1 296 ? 7.166 -9.370 -4.104 1.00 97.12 296 ARG A N 1
ATOM 2344 C CA . ARG A 1 296 ? 6.946 -10.063 -2.826 1.00 97.12 296 ARG A CA 1
ATOM 2345 C C . ARG A 1 296 ? 5.553 -10.662 -2.646 1.00 97.12 296 ARG A C 1
ATOM 2347 O O . ARG A 1 296 ? 5.298 -11.253 -1.598 1.00 97.12 296 ARG A O 1
ATOM 2354 N N . ARG A 1 297 ? 4.648 -10.507 -3.618 1.00 98.00 297 ARG A N 1
ATOM 2355 C CA . ARG A 1 297 ? 3.296 -11.089 -3.597 1.00 98.00 297 ARG A CA 1
ATOM 2356 C C . ARG A 1 297 ? 2.908 -11.639 -4.965 1.00 98.00 297 ARG A C 1
ATOM 2358 O O . ARG A 1 297 ? 2.795 -10.897 -5.940 1.00 98.00 297 ARG A O 1
ATOM 2365 N N . TYR A 1 298 ? 2.605 -12.931 -5.026 1.00 98.31 298 TYR A N 1
ATOM 2366 C CA . TYR A 1 298 ? 2.208 -13.596 -6.267 1.00 98.31 298 TYR A CA 1
ATOM 2367 C C . TYR A 1 298 ? 0.845 -13.102 -6.779 1.00 98.31 298 TYR A C 1
ATOM 2369 O O . TYR A 1 298 ? 0.609 -13.045 -7.985 1.00 98.31 298 TYR A O 1
ATOM 2377 N N . SER A 1 299 ? -0.043 -12.663 -5.876 1.00 97.62 299 SER A N 1
ATOM 2378 C CA . SER A 1 299 ? -1.319 -12.027 -6.236 1.00 97.62 299 SER A CA 1
ATOM 2379 C C . SER A 1 299 ? -1.135 -10.819 -7.151 1.00 97.62 299 SER A C 1
ATOM 2381 O O . SER A 1 299 ? -1.867 -10.658 -8.126 1.00 97.62 299 SER A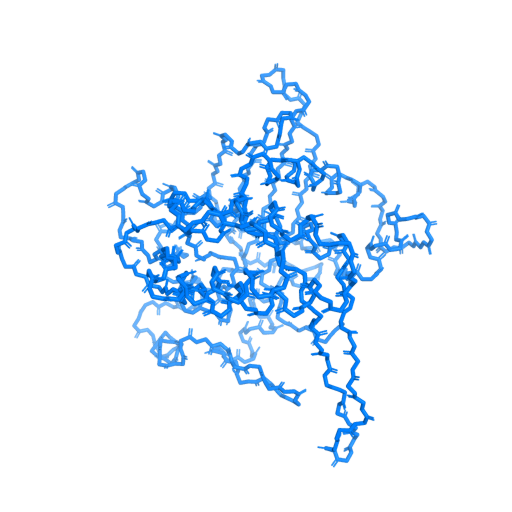 O 1
ATOM 2383 N N . ASP A 1 300 ? -0.135 -9.992 -6.858 1.00 98.25 300 ASP A N 1
ATOM 2384 C CA . ASP A 1 300 ? 0.162 -8.776 -7.605 1.00 98.25 300 ASP A CA 1
ATOM 2385 C C . ASP A 1 300 ? 0.761 -9.133 -8.967 1.00 98.25 300 ASP A C 1
ATOM 2387 O O . ASP A 1 300 ? 0.395 -8.537 -9.978 1.00 98.25 300 ASP A O 1
ATOM 2391 N N . LEU A 1 301 ? 1.598 -10.175 -9.023 1.00 97.62 301 LEU A N 1
ATOM 2392 C CA . LEU A 1 301 ? 2.136 -10.710 -10.273 1.00 97.62 301 LEU A CA 1
ATOM 2393 C C . LEU A 1 301 ? 1.028 -11.222 -11.214 1.00 97.62 301 LEU A C 1
ATOM 2395 O O . LEU A 1 301 ? 1.098 -11.001 -12.425 1.00 97.62 301 LEU A O 1
ATOM 2399 N N . ILE A 1 302 ? -0.019 -11.861 -10.678 1.00 96.94 302 ILE A N 1
ATOM 2400 C CA . ILE A 1 302 ? -1.207 -12.242 -11.462 1.00 96.94 302 ILE A CA 1
ATOM 2401 C C . ILE A 1 302 ? -1.896 -10.994 -12.024 1.00 96.94 302 ILE A C 1
ATOM 2403 O O . ILE A 1 302 ? -2.194 -10.945 -13.216 1.00 96.94 302 ILE A O 1
ATOM 2407 N N . VAL A 1 303 ? -2.125 -9.974 -11.191 1.00 97.25 303 VAL A N 1
ATOM 2408 C CA . VAL A 1 303 ? -2.766 -8.719 -11.618 1.00 97.25 303 VAL A CA 1
ATOM 2409 C C . VAL A 1 303 ? -1.943 -8.018 -12.703 1.00 97.25 303 VAL A C 1
ATOM 2411 O O . VAL A 1 303 ? -2.511 -7.565 -13.694 1.00 97.25 303 VAL A O 1
ATOM 2414 N N . HIS A 1 304 ? -0.613 -7.995 -12.584 1.00 97.06 304 HIS A N 1
ATOM 2415 C CA . HIS A 1 304 ? 0.289 -7.453 -13.607 1.00 97.06 304 HIS A CA 1
ATOM 2416 C C . HIS A 1 304 ? 0.086 -8.121 -14.966 1.00 97.06 304 HIS A C 1
ATOM 2418 O O . HIS A 1 304 ? -0.083 -7.428 -15.966 1.00 97.06 304 HIS A O 1
ATOM 2424 N N . ARG A 1 305 ? 0.035 -9.459 -15.004 1.00 95.81 305 ARG A N 1
ATOM 2425 C CA . ARG A 1 305 ? -0.169 -10.233 -16.243 1.00 95.81 305 ARG A CA 1
ATOM 2426 C C . ARG A 1 305 ? -1.478 -9.903 -16.956 1.00 95.81 305 ARG A C 1
ATOM 2428 O O . ARG A 1 305 ? -1.546 -10.066 -18.165 1.00 95.81 305 ARG A O 1
ATOM 2435 N N . LEU A 1 306 ? -2.496 -9.479 -16.212 1.00 95.50 306 LEU A N 1
ATOM 2436 C CA . LEU A 1 306 ? -3.831 -9.179 -16.733 1.00 95.50 306 LEU A CA 1
ATOM 2437 C C . LEU A 1 306 ? -4.007 -7.710 -17.144 1.00 95.50 306 LEU A C 1
ATOM 2439 O O . LEU A 1 306 ? -4.931 -7.386 -17.888 1.00 95.50 306 LEU A O 1
ATOM 2443 N N . LEU A 1 307 ? -3.170 -6.809 -16.622 1.00 92.50 307 LEU A N 1
ATOM 2444 C CA . LEU A 1 307 ? -3.211 -5.379 -16.948 1.00 92.50 307 LEU A CA 1
ATOM 2445 C C . LEU A 1 307 ? -2.469 -5.037 -18.246 1.00 92.50 307 LEU A C 1
ATOM 2447 O O . LEU A 1 307 ? -2.766 -3.997 -18.843 1.00 92.50 307 LEU A O 1
ATOM 2451 N N . ILE A 1 308 ? -1.515 -5.882 -18.642 1.00 80.06 308 ILE A N 1
ATOM 2452 C CA . ILE A 1 308 ? -0.713 -5.756 -19.867 1.00 80.06 308 ILE A CA 1
ATOM 2453 C C . ILE A 1 308 ? -1.477 -6.304 -21.070 1.00 80.06 308 ILE A C 1
ATOM 2455 O O . ILE A 1 308 ? -2.077 -7.392 -20.944 1.00 80.06 308 ILE A O 1
#

Sequence (308 aa):
ADARDFDDAVWAEADRGSDNPGGFRAIVAIADVAHYVRPGSALDREALERGNSVYFPDRVLPMLPEALSNELCSLKPDVERACIACHMRFDAGGNLFQWRFTRGIMQSRARLVYEDVQKAHEGDGEAAPRALIEPLFALHEKLAEARRRRGTIELELPERVVEIGEDGRIDAIRPRSRLQSHMLVEEMMIAANVAAARTLADRRLPCLYRVHDKPDALKLENLAQYLEHLGIGWSRTAHKPADFTRLLQRIEEPALREQVSTLVLRSQAQAIYSPANIGHFGFNLRRYAHFTSPIRRYSDLIVHRLLI